Protein AF-A0A9E0SXS7-F1 (afdb_monomer_lite)

Radius of gyration: 24.79 Å; chains: 1; bounding box: 75×37×68 Å

Sequence (327 aa):
MPPKVFIGSSTKGLPIAEAIQKALSHTAEAVIWNQGVFRTTNVPIENLLRAVGEYDFGVFVFLPEDELRAREEAVLSVRDNVIFEVGLFIGTLGRERTFFLAPKNQDVKAYLPSDLAGITPAFYDPAASSREAAVGAPLYEVREAIRALGARSGRHHILYDGRGSRLRQFHFDAQIRSVSGGKETVTLLSNGELRATPDGTLCIDRRSRDARYEVTLCPAGPGKPSLGRRPDRVLLLTLEARTDGEPHDLSFVLKRADGNRERVMTLHNQVTSTAWTPLQLYLRGPQDVDLLLRIDDKKPGPAPSSVFLRNLLLVDVDEREVGPMQS

pLDDT: mean 71.75, std 17.14, range [31.59, 96.75]

Secondary structure (DSSP, 8-state):
-PPEEEEEE-TTTHHHHHHHHHHHTTTSEEEEIIIII--SSS--HHHHHHHHHH-SEEEEE----EEEEETTEEEEEPPHHHHHHHHHHHHHH-GGGEEEEEETTS-GGGGS-GGGTTSPPEEE-TTSSSHHHHHHTTHHHHHHHHHHH-SPTT--EEEEETTSS------------EEETTEEE--S---EEEEE-TTS-EEEEE-STT---EEE--TT-TTS-SB---SS-EEEEEEEEEEESS-EEEEEEEEESSS---EEEEEEEEE--SS-EEEEEEEE--SSS-EEEEEEE-S--SSSEEEEEEEEEEEEE-HHHH-----

Structure (mmCIF, N/CA/C/O backbone):
data_AF-A0A9E0SXS7-F1
#
_entry.id   AF-A0A9E0SXS7-F1
#
loop_
_atom_site.group_PDB
_atom_site.id
_atom_site.type_symbol
_atom_site.label_atom_id
_atom_site.label_alt_id
_atom_site.label_comp_id
_atom_site.label_asym_id
_atom_site.label_entity_id
_atom_site.label_seq_id
_atom_site.pdbx_PDB_ins_code
_atom_site.Cartn_x
_atom_site.Cartn_y
_atom_site.Cartn_z
_atom_site.occupancy
_atom_site.B_iso_or_equiv
_atom_site.auth_seq_id
_atom_site.auth_comp_id
_atom_site.auth_asym_id
_atom_site.auth_atom_id
_atom_site.pdbx_PDB_model_num
ATOM 1 N N . MET A 1 1 ? -10.103 -2.987 -13.448 1.00 62.00 1 MET A N 1
ATOM 2 C CA . MET A 1 1 ? -9.204 -1.822 -13.271 1.00 62.00 1 MET A CA 1
ATOM 3 C C . MET A 1 1 ? -7.899 -2.123 -13.991 1.00 62.00 1 MET A C 1
ATOM 5 O O . MET A 1 1 ? -7.562 -3.303 -14.047 1.00 62.00 1 MET A O 1
ATOM 9 N N . PRO A 1 2 ? -7.206 -1.127 -14.572 1.00 84.56 2 PRO A N 1
ATOM 10 C CA . PRO A 1 2 ? -5.876 -1.353 -15.132 1.00 84.56 2 PRO A CA 1
ATOM 11 C C . PRO A 1 2 ? -4.914 -1.797 -14.015 1.00 84.56 2 PRO A C 1
ATOM 13 O O . PRO A 1 2 ? -5.043 -1.295 -12.893 1.00 84.56 2 PRO A O 1
ATOM 16 N N . PRO A 1 3 ? -3.977 -2.725 -14.279 1.00 93.50 3 PRO A N 1
ATOM 17 C CA . PRO A 1 3 ? -2.948 -3.075 -13.306 1.00 93.50 3 PRO A CA 1
ATOM 18 C C . PRO A 1 3 ? -2.119 -1.848 -12.925 1.00 93.50 3 PRO A C 1
ATOM 20 O O . PRO A 1 3 ? -1.853 -0.996 -13.775 1.00 93.50 3 PRO A O 1
ATOM 23 N N . LYS A 1 4 ? -1.695 -1.760 -11.664 1.00 93.38 4 LYS A N 1
ATOM 24 C CA . LYS A 1 4 ? -0.793 -0.712 -11.183 1.00 93.38 4 LYS A CA 1
ATOM 25 C C . LYS A 1 4 ? 0.648 -1.196 -11.170 1.00 93.38 4 LYS A C 1
ATOM 27 O O . LYS A 1 4 ? 0.956 -2.233 -10.587 1.00 93.38 4 LYS A O 1
ATOM 32 N N . VAL A 1 5 ? 1.533 -0.409 -11.770 1.00 94.50 5 VAL A N 1
ATOM 33 C CA . VAL A 1 5 ? 2.964 -0.710 -11.877 1.00 94.50 5 VAL A CA 1
ATOM 34 C C . VAL A 1 5 ? 3.750 0.323 -11.082 1.00 94.50 5 VAL A C 1
ATOM 36 O O . VAL A 1 5 ? 3.624 1.522 -11.324 1.00 94.50 5 VAL A O 1
ATOM 39 N N . PHE A 1 6 ? 4.579 -0.140 -10.156 1.00 92.81 6 PHE A N 1
ATOM 40 C CA . PHE A 1 6 ? 5.572 0.703 -9.505 1.00 92.81 6 PHE A CA 1
ATOM 41 C C . PHE A 1 6 ? 6.829 0.789 -10.369 1.00 92.81 6 PHE A C 1
ATOM 43 O O . PHE A 1 6 ? 7.306 -0.242 -10.845 1.00 92.81 6 PHE A O 1
ATOM 50 N N . ILE A 1 7 ? 7.377 1.994 -10.545 1.00 92.81 7 ILE A N 1
ATOM 51 C CA . ILE A 1 7 ? 8.657 2.199 -11.228 1.00 92.81 7 ILE A CA 1
ATOM 52 C C . ILE A 1 7 ? 9.699 2.738 -10.244 1.00 92.81 7 ILE A C 1
ATOM 54 O O . ILE A 1 7 ? 9.639 3.901 -9.831 1.00 92.81 7 ILE A O 1
ATOM 58 N N . GLY A 1 8 ? 10.672 1.890 -9.906 1.00 89.00 8 GLY A N 1
ATOM 59 C CA . GLY A 1 8 ? 11.816 2.230 -9.060 1.00 89.00 8 GLY A CA 1
ATOM 60 C C . GLY A 1 8 ? 13.048 2.605 -9.884 1.00 89.00 8 GLY A C 1
ATOM 61 O O . GLY A 1 8 ? 13.339 1.997 -10.915 1.00 89.00 8 GLY A O 1
ATOM 62 N N . SER A 1 9 ? 13.791 3.618 -9.448 1.00 87.38 9 SER A N 1
ATOM 63 C CA . SER A 1 9 ? 15.070 3.998 -10.054 1.00 87.38 9 SER A CA 1
ATOM 64 C C . SER A 1 9 ? 15.900 4.826 -9.080 1.00 87.38 9 SER A C 1
ATOM 66 O O . SER A 1 9 ? 15.370 5.429 -8.149 1.00 87.38 9 SER A O 1
ATOM 68 N N . SER A 1 10 ? 17.195 4.974 -9.355 1.00 83.94 10 SER A N 1
ATOM 69 C CA . SER A 1 10 ? 17.953 6.091 -8.789 1.00 83.94 10 SER A CA 1
ATOM 70 C C . SER A 1 10 ? 17.477 7.432 -9.377 1.00 83.94 10 SER A C 1
ATOM 72 O O . SER A 1 10 ? 16.755 7.480 -10.380 1.00 83.94 10 SER A O 1
ATOM 74 N N . THR A 1 11 ? 17.927 8.549 -8.798 1.00 83.25 11 THR A N 1
ATOM 75 C CA . THR A 1 11 ? 17.694 9.895 -9.355 1.00 83.25 11 THR A CA 1
ATOM 76 C C . THR A 1 11 ? 18.246 10.039 -10.776 1.00 83.25 11 THR A C 1
ATOM 78 O O . THR A 1 11 ? 17.617 10.668 -11.619 1.00 83.25 11 THR A O 1
ATOM 81 N N . LYS A 1 12 ? 19.401 9.435 -11.064 1.00 84.38 12 LYS A N 1
ATOM 82 C CA . LYS A 1 12 ? 20.032 9.444 -12.392 1.00 84.38 12 LYS A CA 1
ATOM 83 C C . LYS A 1 12 ? 19.275 8.563 -13.396 1.00 84.38 12 LYS A C 1
ATOM 85 O O . LYS A 1 12 ? 19.232 8.898 -14.576 1.00 84.38 12 LYS A O 1
ATOM 90 N N . GLY A 1 13 ? 18.622 7.495 -12.929 1.00 88.12 13 GLY A N 1
ATOM 91 C CA . GLY A 1 13 ? 17.746 6.639 -13.737 1.00 88.12 13 GLY A CA 1
ATOM 92 C C . GLY A 1 13 ? 16.355 7.204 -14.008 1.00 88.12 13 GLY A C 1
ATOM 93 O O . GLY A 1 13 ? 15.619 6.629 -14.810 1.00 88.12 13 GLY A O 1
ATOM 94 N N . LEU A 1 14 ? 15.999 8.342 -13.402 1.00 90.81 14 LEU A N 1
ATOM 95 C CA . LEU A 1 14 ? 14.685 8.967 -13.558 1.00 90.81 14 LEU A CA 1
ATOM 96 C C . LEU A 1 14 ? 14.281 9.203 -15.030 1.00 90.81 14 LEU A C 1
ATOM 98 O O . LEU A 1 14 ? 13.156 8.851 -15.377 1.00 90.81 14 LEU A O 1
ATOM 102 N N . PRO A 1 15 ? 15.162 9.670 -15.940 1.00 93.19 15 PRO A N 1
ATOM 103 C CA . PRO A 1 15 ? 14.789 9.845 -17.346 1.00 93.19 15 PRO A CA 1
ATOM 104 C C . PRO A 1 15 ? 14.403 8.538 -18.058 1.00 93.19 15 PRO A C 1
ATOM 106 O O . PRO A 1 15 ? 13.626 8.552 -19.011 1.00 93.19 15 PRO A O 1
ATOM 109 N N . ILE A 1 16 ? 14.954 7.397 -17.626 1.00 94.25 16 ILE A N 1
ATOM 110 C CA . ILE A 1 16 ? 14.558 6.076 -18.136 1.00 94.25 16 ILE A CA 1
ATOM 111 C C . ILE A 1 16 ? 13.245 5.638 -17.483 1.00 94.25 16 ILE A C 1
ATOM 113 O O . ILE A 1 16 ? 12.367 5.140 -18.183 1.00 94.25 16 ILE A O 1
ATOM 117 N N . ALA A 1 17 ? 13.062 5.881 -16.182 1.00 94.00 17 ALA A N 1
ATOM 118 C CA . ALA A 1 17 ? 11.801 5.619 -15.485 1.00 94.00 17 ALA A CA 1
ATOM 119 C C . ALA A 1 17 ? 10.615 6.370 -16.123 1.00 94.00 17 ALA A C 1
ATOM 121 O O . ALA A 1 17 ? 9.548 5.791 -16.319 1.00 94.00 17 ALA A O 1
ATOM 122 N N . GLU A 1 18 ? 10.815 7.625 -16.529 1.00 95.75 18 GLU A N 1
ATOM 123 C CA . GLU A 1 18 ? 9.831 8.429 -17.266 1.00 95.75 18 GLU A CA 1
ATOM 124 C C . GLU A 1 18 ? 9.506 7.831 -18.642 1.00 95.75 18 GLU A C 1
ATOM 126 O O . GLU A 1 18 ? 8.337 7.741 -19.028 1.00 95.75 18 GLU A O 1
ATOM 131 N N . ALA A 1 19 ? 10.521 7.353 -19.369 1.00 96.12 19 ALA A N 1
ATOM 132 C CA . ALA A 1 19 ? 10.317 6.668 -20.643 1.00 96.12 19 ALA A CA 1
ATOM 133 C C . ALA A 1 19 ? 9.524 5.359 -20.467 1.00 96.12 19 ALA A C 1
ATOM 135 O O . ALA A 1 19 ? 8.633 5.070 -21.268 1.00 96.12 19 ALA A O 1
ATOM 136 N N . ILE A 1 20 ? 9.794 4.600 -19.397 1.00 96.75 20 ILE A N 1
ATOM 137 C CA . ILE A 1 20 ? 9.039 3.391 -19.038 1.00 96.75 20 ILE A CA 1
ATOM 138 C C . ILE A 1 20 ? 7.586 3.742 -18.721 1.00 96.75 20 ILE A C 1
ATOM 140 O O . ILE A 1 20 ? 6.679 3.129 -19.283 1.00 96.75 20 ILE A O 1
ATOM 144 N N . GLN A 1 21 ? 7.348 4.748 -17.873 1.00 96.56 21 GLN A N 1
ATOM 145 C CA . GLN A 1 21 ? 5.999 5.204 -17.532 1.00 96.56 21 GLN A CA 1
ATOM 146 C C . GLN A 1 21 ? 5.197 5.544 -18.792 1.00 96.56 21 GLN A C 1
ATOM 148 O O . GLN A 1 21 ? 4.069 5.077 -18.964 1.00 96.56 21 GLN A O 1
ATOM 153 N N . LYS A 1 22 ? 5.797 6.314 -19.704 1.00 95.56 22 LYS A N 1
ATOM 154 C CA . LYS A 1 22 ? 5.170 6.691 -20.973 1.00 95.56 22 LYS A CA 1
ATOM 155 C C . LYS A 1 22 ? 4.861 5.468 -21.839 1.00 95.56 22 LYS A C 1
ATOM 157 O O . LYS A 1 22 ? 3.747 5.355 -22.351 1.00 95.56 22 LYS A O 1
ATOM 162 N N . ALA A 1 23 ? 5.804 4.536 -21.968 1.00 94.88 23 ALA A N 1
ATOM 163 C CA . ALA A 1 23 ? 5.634 3.315 -22.754 1.00 94.88 23 ALA A CA 1
ATOM 164 C C . ALA A 1 23 ? 4.562 2.360 -22.188 1.00 94.88 23 ALA A C 1
ATOM 166 O O . ALA A 1 23 ? 3.929 1.625 -22.949 1.00 94.88 23 ALA A O 1
ATOM 167 N N . LEU A 1 24 ? 4.328 2.382 -20.872 1.00 95.44 24 LEU A N 1
ATOM 168 C CA . LEU A 1 24 ? 3.321 1.556 -20.198 1.00 95.44 24 LEU A CA 1
ATOM 169 C C . LEU A 1 24 ? 1.924 2.193 -20.132 1.00 95.44 24 LEU A C 1
ATOM 171 O O . LEU A 1 24 ? 0.979 1.491 -19.777 1.00 95.44 24 LEU A O 1
ATOM 175 N N . SER A 1 25 ? 1.760 3.458 -20.532 1.00 93.81 25 SER A N 1
ATOM 176 C CA . SER A 1 25 ? 0.508 4.233 -20.402 1.00 93.81 25 SER A CA 1
ATOM 177 C C . SER A 1 25 ? -0.754 3.570 -20.979 1.00 93.81 25 SER A C 1
ATOM 179 O O . SER A 1 25 ? -1.848 3.773 -20.460 1.00 93.81 25 SER A O 1
ATOM 181 N N . HIS A 1 26 ? -0.622 2.748 -22.025 1.00 92.19 26 HIS A N 1
ATOM 182 C CA . HIS A 1 26 ? -1.741 2.003 -22.623 1.00 92.19 26 HIS A CA 1
ATOM 183 C C . HIS A 1 26 ? -1.951 0.597 -22.037 1.00 92.19 26 HIS A C 1
ATOM 185 O O . HIS A 1 26 ? -2.883 -0.097 -22.432 1.00 92.19 26 HIS A O 1
ATOM 191 N N . THR A 1 27 ? -1.068 0.143 -21.146 1.00 93.88 27 THR A N 1
ATOM 192 C CA . THR A 1 27 ? -1.074 -1.222 -20.592 1.00 93.88 27 THR A CA 1
ATOM 193 C C . THR A 1 27 ? -1.399 -1.231 -19.098 1.00 93.88 27 THR A C 1
ATOM 195 O O . THR A 1 27 ? -2.070 -2.146 -18.627 1.00 93.88 27 THR A O 1
ATOM 198 N N . ALA A 1 28 ? -0.943 -0.222 -18.354 1.00 95.25 28 ALA A N 1
ATOM 199 C CA . ALA A 1 28 ? -1.056 -0.156 -16.904 1.00 95.25 28 ALA A CA 1
ATOM 200 C C . ALA A 1 28 ? -1.046 1.291 -16.393 1.00 95.25 28 ALA A C 1
ATOM 202 O O . ALA A 1 28 ? -0.559 2.205 -17.058 1.00 95.25 28 ALA A O 1
ATOM 203 N N . GLU A 1 29 ? -1.528 1.482 -15.168 1.00 94.56 29 GLU A N 1
ATOM 204 C CA . GLU A 1 29 ? -1.312 2.712 -14.411 1.00 94.56 29 GLU A CA 1
ATOM 205 C C . GLU A 1 29 ? 0.077 2.649 -13.760 1.00 94.56 29 GLU A C 1
ATOM 207 O O . GLU A 1 29 ? 0.265 2.054 -12.697 1.00 94.56 29 GLU A O 1
ATOM 212 N N . ALA A 1 30 ? 1.072 3.220 -14.436 1.00 94.56 30 ALA A N 1
ATOM 213 C CA . ALA A 1 30 ? 2.452 3.220 -13.973 1.00 94.56 30 ALA A CA 1
ATOM 214 C C . ALA A 1 30 ? 2.772 4.477 -13.152 1.00 94.56 30 ALA A C 1
ATOM 216 O O . ALA A 1 30 ? 2.522 5.593 -13.611 1.00 94.56 30 ALA A O 1
ATOM 217 N N . VAL A 1 31 ? 3.361 4.304 -11.968 1.00 92.31 31 VAL A N 1
ATOM 218 C CA . VAL A 1 31 ? 3.707 5.393 -11.042 1.00 92.31 31 VAL A CA 1
ATOM 219 C C . VAL A 1 31 ? 5.189 5.323 -10.697 1.00 92.31 31 VAL A C 1
ATOM 221 O O . VAL A 1 31 ? 5.685 4.287 -10.254 1.00 92.31 31 VAL A O 1
ATOM 224 N N . ILE A 1 32 ? 5.898 6.435 -10.890 1.00 91.62 32 ILE A N 1
ATOM 225 C CA . ILE A 1 32 ? 7.317 6.542 -10.537 1.00 91.62 32 ILE A CA 1
ATOM 226 C C . ILE A 1 32 ? 7.447 6.837 -9.042 1.00 91.62 32 ILE A C 1
ATOM 228 O O . ILE A 1 32 ? 6.652 7.586 -8.474 1.00 91.62 32 ILE A O 1
ATOM 232 N N . TRP A 1 33 ? 8.473 6.281 -8.404 1.00 84.62 33 TRP A N 1
ATOM 233 C CA . TRP A 1 33 ? 8.758 6.424 -6.973 1.00 84.62 33 TRP A CA 1
ATOM 234 C C . TRP A 1 33 ? 8.668 7.873 -6.432 1.00 84.62 33 TRP A C 1
ATOM 236 O O . TRP A 1 33 ? 8.193 8.094 -5.317 1.00 84.62 33 TRP A O 1
ATOM 246 N N . ASN A 1 34 ? 9.046 8.887 -7.218 1.00 80.06 34 ASN A N 1
ATOM 247 C CA . ASN A 1 34 ? 9.010 10.299 -6.813 1.00 80.06 34 ASN A CA 1
ATOM 248 C C . ASN A 1 34 ? 7.651 10.998 -7.046 1.00 80.06 34 ASN A C 1
ATOM 250 O O . ASN A 1 34 ? 7.468 12.143 -6.632 1.00 80.06 34 ASN A O 1
ATOM 254 N N . GLN A 1 35 ? 6.673 10.333 -7.665 1.00 81.94 35 GLN A N 1
ATOM 255 C CA . GLN A 1 35 ? 5.355 10.892 -7.992 1.00 81.94 35 GLN A CA 1
ATOM 256 C C . GLN A 1 35 ? 4.344 10.657 -6.863 1.00 81.94 35 GLN A C 1
ATOM 258 O O . GLN A 1 35 ? 3.261 10.107 -7.048 1.00 81.94 35 GLN A O 1
ATOM 263 N N . GLY A 1 36 ? 4.708 11.082 -5.653 1.00 61.41 36 GLY A N 1
ATOM 264 C CA . GLY A 1 36 ? 3.833 11.004 -4.483 1.00 61.41 36 GLY A CA 1
ATOM 265 C C . GLY A 1 36 ? 3.801 9.647 -3.775 1.00 61.41 36 GLY A C 1
ATOM 266 O O . GLY A 1 36 ? 3.111 9.556 -2.761 1.00 61.41 36 GLY A O 1
ATOM 267 N N . VAL A 1 37 ? 4.567 8.653 -4.248 1.00 59.44 37 VAL A N 1
ATOM 268 C CA . VAL A 1 37 ? 4.766 7.354 -3.573 1.00 59.44 37 VAL A CA 1
ATOM 269 C C . VAL A 1 37 ? 5.704 7.508 -2.374 1.00 59.44 37 VAL A C 1
ATOM 271 O O . VAL A 1 37 ? 5.399 7.033 -1.284 1.00 59.44 37 VAL A O 1
ATOM 274 N N . PHE A 1 38 ? 6.790 8.271 -2.534 1.00 57.03 38 PHE A N 1
ATOM 275 C CA . PHE A 1 38 ? 7.729 8.589 -1.459 1.00 57.03 38 PHE A CA 1
ATOM 276 C C . PHE A 1 38 ? 7.861 10.098 -1.288 1.00 57.03 38 PHE A C 1
ATOM 278 O O . PHE A 1 38 ? 8.393 10.797 -2.147 1.00 57.03 38 PHE A O 1
ATOM 285 N N . ARG A 1 39 ? 7.338 10.631 -0.180 1.00 46.75 39 ARG A N 1
ATOM 286 C CA . ARG A 1 39 ? 7.318 12.081 0.079 1.00 46.75 39 ARG A CA 1
ATOM 287 C C . ARG A 1 39 ? 8.554 12.629 0.806 1.00 46.75 39 ARG A C 1
ATOM 289 O O . ARG A 1 39 ? 8.586 13.827 1.067 1.00 46.75 39 ARG A O 1
ATOM 296 N N . THR A 1 40 ? 9.578 11.821 1.089 1.00 37.91 40 THR A N 1
ATOM 297 C CA . THR A 1 40 ? 10.777 12.304 1.796 1.00 37.91 40 THR A CA 1
ATOM 298 C C . THR A 1 40 ? 12.015 11.498 1.409 1.00 37.91 40 THR A C 1
ATOM 300 O O . THR A 1 40 ? 11.933 10.291 1.214 1.00 37.91 40 THR A O 1
ATOM 303 N N . THR A 1 41 ? 13.165 12.168 1.333 1.00 38.66 41 THR A N 1
ATOM 304 C CA . THR A 1 41 ? 14.492 11.634 0.966 1.00 38.66 41 THR A CA 1
ATOM 305 C C . THR A 1 41 ? 15.039 10.540 1.892 1.00 38.66 41 THR A C 1
ATOM 307 O O . THR A 1 41 ? 16.004 9.884 1.523 1.00 38.66 41 THR A O 1
ATOM 310 N N . ASN A 1 42 ? 14.394 10.293 3.035 1.00 45.81 42 ASN A N 1
ATOM 311 C CA . ASN A 1 42 ? 14.566 9.093 3.850 1.00 45.81 42 ASN A CA 1
ATOM 312 C C . ASN A 1 42 ? 13.213 8.393 3.910 1.00 45.81 42 ASN A C 1
ATOM 314 O O . ASN A 1 42 ? 12.309 8.865 4.601 1.00 45.81 42 ASN A O 1
ATOM 318 N N . VAL A 1 43 ? 13.056 7.312 3.154 1.00 52.78 43 VAL A N 1
ATOM 319 C CA . VAL A 1 43 ? 11.845 6.493 3.176 1.00 52.78 43 VAL A CA 1
ATOM 320 C C . VAL A 1 43 ? 12.018 5.458 4.285 1.00 52.78 43 VAL A C 1
ATOM 322 O O . VAL A 1 43 ? 12.874 4.588 4.149 1.00 52.78 43 VAL A O 1
ATOM 325 N N . PRO A 1 44 ? 11.249 5.522 5.387 1.00 59.72 44 PRO A N 1
ATOM 326 C CA . PRO A 1 44 ? 11.215 4.425 6.343 1.00 59.72 44 PRO A CA 1
ATOM 327 C C . PRO A 1 44 ? 10.743 3.150 5.633 1.00 59.72 44 PRO A C 1
ATOM 329 O O . PRO A 1 44 ? 9.873 3.220 4.756 1.00 59.72 44 PRO A O 1
ATOM 332 N N . ILE A 1 45 ? 11.293 1.993 6.002 1.00 63.59 45 ILE A N 1
ATOM 333 C CA . ILE A 1 45 ? 10.944 0.671 5.448 1.00 63.59 45 ILE A CA 1
ATOM 334 C C . ILE A 1 45 ? 9.420 0.432 5.405 1.00 63.59 45 ILE A C 1
ATOM 336 O O . ILE A 1 45 ? 8.902 -0.199 4.486 1.00 63.59 45 ILE A O 1
ATOM 340 N N . GLU A 1 46 ? 8.672 1.028 6.333 1.00 61.47 46 GLU A N 1
ATOM 341 C CA . GLU A 1 46 ? 7.215 0.978 6.449 1.00 61.47 46 GLU A CA 1
ATOM 342 C C . GLU A 1 46 ? 6.478 1.630 5.269 1.00 61.47 46 GLU A C 1
ATOM 344 O O . GLU A 1 46 ? 5.393 1.187 4.882 1.00 61.47 46 GLU A O 1
ATOM 349 N N . ASN A 1 47 ? 7.036 2.692 4.684 1.00 64.25 47 ASN A N 1
ATOM 350 C CA . ASN A 1 47 ? 6.450 3.346 3.513 1.00 64.25 47 ASN A CA 1
ATOM 351 C C . ASN A 1 47 ? 6.666 2.513 2.252 1.00 64.25 47 ASN A C 1
ATOM 353 O O . ASN A 1 47 ? 5.784 2.454 1.398 1.00 64.25 47 ASN A O 1
ATOM 357 N N . LEU A 1 48 ? 7.811 1.841 2.156 1.00 68.38 48 LEU A N 1
ATOM 358 C CA . LEU A 1 48 ? 8.103 0.939 1.055 1.00 68.38 48 LEU A CA 1
ATOM 359 C C . LEU A 1 48 ? 7.227 -0.319 1.130 1.00 68.38 48 LEU A C 1
ATOM 361 O O . LEU A 1 48 ? 6.581 -0.656 0.143 1.00 68.38 48 LEU A O 1
ATOM 365 N N . LEU A 1 49 ? 7.100 -0.935 2.311 1.00 69.31 49 LEU A N 1
ATOM 366 C CA . LEU A 1 49 ? 6.178 -2.052 2.564 1.00 69.31 49 LEU A CA 1
ATOM 367 C C . LEU A 1 49 ? 4.731 -1.710 2.184 1.00 69.31 49 LEU A C 1
ATOM 369 O O . LEU A 1 49 ? 4.046 -2.498 1.534 1.00 69.31 49 LEU A O 1
ATOM 373 N N . ARG A 1 50 ? 4.278 -0.502 2.542 1.00 66.88 50 ARG A N 1
ATOM 374 C CA . ARG A 1 50 ? 2.960 0.012 2.152 1.00 66.88 50 ARG A CA 1
ATOM 375 C C . ARG A 1 50 ? 2.828 0.143 0.639 1.00 66.88 50 ARG A C 1
ATOM 377 O O . ARG A 1 50 ? 1.838 -0.319 0.083 1.00 66.88 50 ARG A O 1
ATOM 384 N N . ALA A 1 51 ? 3.824 0.746 -0.012 1.00 68.12 51 ALA A N 1
ATOM 385 C CA . ALA A 1 51 ? 3.831 0.912 -1.456 1.00 68.12 51 ALA A CA 1
ATOM 386 C C . ALA A 1 51 ? 3.728 -0.449 -2.157 1.00 68.12 51 ALA A C 1
ATOM 388 O O . ALA A 1 51 ? 2.838 -0.617 -2.980 1.00 68.12 51 ALA A O 1
ATOM 389 N N . VAL A 1 52 ? 4.539 -1.449 -1.788 1.00 78.19 52 VAL A N 1
ATOM 390 C CA . VAL A 1 52 ? 4.523 -2.775 -2.442 1.00 78.19 52 VAL A CA 1
ATOM 391 C C . VAL A 1 52 ? 3.141 -3.444 -2.356 1.00 78.19 52 VAL A C 1
ATOM 393 O O . VAL A 1 52 ? 2.669 -4.031 -3.333 1.00 78.19 52 VAL A O 1
ATOM 396 N N . GLY A 1 53 ? 2.437 -3.282 -1.229 1.00 75.62 53 GLY A N 1
ATOM 397 C CA . GLY A 1 53 ? 1.055 -3.743 -1.041 1.00 75.62 53 GLY A CA 1
ATOM 398 C C . GLY A 1 53 ? 0.039 -3.140 -2.026 1.00 75.62 53 GLY A C 1
ATOM 399 O O . GLY A 1 53 ? -0.979 -3.762 -2.331 1.00 75.62 53 GLY A O 1
ATOM 400 N N . GLU A 1 54 ? 0.328 -1.961 -2.579 1.00 79.50 54 GLU A N 1
ATOM 401 C CA . GLU A 1 54 ? -0.549 -1.238 -3.497 1.00 79.50 54 GLU A CA 1
ATOM 402 C C . GLU A 1 54 ? -0.252 -1.475 -4.985 1.00 79.50 54 GLU A C 1
ATOM 404 O O . GLU A 1 54 ? -1.008 -0.986 -5.825 1.00 79.50 54 GLU A O 1
ATOM 409 N N . TYR A 1 55 ? 0.808 -2.188 -5.358 1.00 88.56 55 TYR A N 1
ATOM 410 C CA . TYR A 1 55 ? 1.126 -2.429 -6.770 1.00 88.56 55 TYR A CA 1
ATOM 411 C C . TYR A 1 55 ? 0.904 -3.888 -7.166 1.00 88.56 55 TYR A C 1
ATOM 413 O O . TYR A 1 55 ? 0.959 -4.802 -6.342 1.00 88.56 55 TYR A O 1
ATOM 421 N N . ASP A 1 56 ? 0.599 -4.086 -8.446 1.00 90.88 56 ASP A N 1
ATOM 422 C CA . ASP A 1 56 ? 0.415 -5.396 -9.072 1.00 90.88 56 ASP A CA 1
ATOM 423 C C . ASP A 1 56 ? 1.721 -5.899 -9.702 1.00 90.88 56 ASP A C 1
ATOM 425 O O . ASP A 1 56 ? 1.906 -7.105 -9.855 1.00 90.88 56 ASP A O 1
ATOM 429 N N . PHE A 1 57 ? 2.613 -4.967 -10.059 1.00 93.38 57 PHE A N 1
ATOM 430 C CA . PHE A 1 57 ? 3.912 -5.218 -10.678 1.00 93.38 57 PHE A CA 1
ATOM 431 C C . PHE A 1 57 ? 4.955 -4.196 -10.215 1.00 93.38 57 PHE A C 1
ATOM 433 O O . PHE A 1 57 ? 4.618 -3.047 -9.910 1.00 93.38 57 PHE A O 1
ATOM 440 N N . GLY A 1 58 ? 6.226 -4.592 -10.240 1.00 92.81 58 GLY A N 1
ATOM 441 C CA . GLY A 1 58 ? 7.377 -3.706 -10.062 1.00 92.81 58 GLY A CA 1
ATOM 442 C C . GLY A 1 58 ? 8.273 -3.704 -11.298 1.00 92.81 58 GLY A C 1
ATOM 443 O O . GLY A 1 58 ? 8.572 -4.760 -11.849 1.00 92.81 58 GLY A O 1
ATOM 444 N N . VAL A 1 59 ? 8.716 -2.528 -11.733 1.00 93.69 59 VAL A N 1
ATOM 445 C CA . VAL A 1 59 ? 9.720 -2.362 -12.791 1.00 93.69 59 VAL A CA 1
ATOM 446 C C . VAL A 1 59 ? 10.832 -1.472 -12.258 1.00 93.69 59 VAL A C 1
ATOM 448 O O . VAL A 1 59 ? 10.574 -0.354 -11.824 1.00 93.69 59 VAL A O 1
ATOM 451 N N . PHE A 1 60 ? 12.074 -1.939 -12.300 1.00 90.69 60 PHE A N 1
ATOM 452 C CA . PHE A 1 60 ? 13.204 -1.200 -11.745 1.00 90.69 60 PHE A CA 1
ATOM 453 C C . PHE A 1 60 ? 14.257 -0.897 -12.801 1.00 90.69 60 PHE A C 1
ATOM 455 O O . PHE A 1 60 ? 14.591 -1.749 -13.622 1.00 90.69 60 PHE A O 1
ATOM 462 N N . VAL A 1 61 ? 14.798 0.319 -12.760 1.00 89.56 61 VAL A N 1
ATOM 463 C CA . VAL A 1 61 ? 15.915 0.743 -13.608 1.00 89.56 61 VAL A CA 1
ATOM 464 C C . VAL A 1 61 ? 17.216 0.579 -12.841 1.00 89.56 61 VAL A C 1
ATOM 466 O O . VAL A 1 61 ? 17.447 1.271 -11.846 1.00 89.56 61 VAL A O 1
ATOM 469 N N . PHE A 1 62 ? 18.076 -0.310 -13.325 1.00 85.44 62 PHE A N 1
ATOM 470 C CA . PHE A 1 62 ? 19.405 -0.535 -12.780 1.00 85.44 62 PHE A CA 1
ATOM 471 C C . PHE A 1 62 ? 20.441 0.223 -13.583 1.00 85.44 62 PHE A C 1
ATOM 473 O O . PHE A 1 62 ? 20.570 0.064 -14.798 1.00 85.44 62 PHE A O 1
ATOM 480 N N . LEU A 1 63 ? 21.197 1.031 -12.854 1.00 78.50 63 LEU A N 1
ATOM 481 C CA . LEU A 1 63 ? 22.358 1.739 -13.344 1.00 78.50 63 LEU A CA 1
ATOM 482 C C . LEU A 1 63 ? 23.525 1.416 -12.396 1.00 78.50 63 LEU A C 1
ATOM 484 O O . LEU A 1 63 ? 23.329 1.458 -11.178 1.00 78.50 63 LEU A O 1
ATOM 488 N N . PRO A 1 64 ? 24.711 1.076 -12.921 1.00 68.50 64 PRO A N 1
ATOM 489 C CA . PRO A 1 64 ? 25.921 0.879 -12.135 1.00 68.50 64 PRO A CA 1
ATOM 490 C C . PRO A 1 64 ? 26.462 2.262 -11.761 1.00 68.50 64 PRO A C 1
ATOM 492 O O . PRO A 1 64 ? 27.119 2.938 -12.553 1.00 68.50 64 PRO A O 1
ATOM 495 N N . GLU A 1 65 ? 26.076 2.741 -10.584 1.00 64.19 65 GLU A N 1
ATOM 496 C CA . GLU A 1 65 ? 26.262 4.140 -10.179 1.00 64.19 65 GLU A CA 1
ATOM 497 C C . GLU A 1 65 ? 27.135 4.325 -8.948 1.00 64.19 65 GLU A C 1
ATOM 499 O O . GLU A 1 65 ? 27.592 5.451 -8.733 1.00 64.19 65 GLU A O 1
ATOM 504 N N . ASP A 1 66 ? 27.375 3.264 -8.178 1.00 53.31 66 ASP A N 1
ATOM 505 C CA . ASP A 1 66 ? 28.151 3.323 -6.946 1.00 53.31 66 ASP A CA 1
ATOM 506 C C . ASP A 1 66 ? 29.492 2.605 -7.128 1.00 53.31 66 ASP A C 1
ATOM 508 O O . ASP A 1 66 ? 29.546 1.456 -7.545 1.00 53.31 66 ASP A O 1
ATOM 512 N N . GLU A 1 67 ? 30.603 3.258 -6.797 1.00 46.97 67 GLU A N 1
ATOM 513 C CA . GLU A 1 67 ? 31.901 2.585 -6.713 1.00 46.97 67 GLU A CA 1
ATOM 514 C C . GLU A 1 67 ? 31.934 1.695 -5.460 1.00 46.97 67 GLU A C 1
ATOM 516 O O . GLU A 1 67 ? 32.095 2.187 -4.341 1.00 46.97 67 GLU A O 1
ATOM 521 N N . LEU A 1 68 ? 31.833 0.373 -5.621 1.00 45.22 68 LEU A N 1
ATOM 522 C CA . LEU A 1 68 ? 32.272 -0.554 -4.583 1.00 45.22 68 LEU A CA 1
ATOM 523 C C . LEU A 1 68 ? 33.799 -0.543 -4.570 1.00 45.22 68 LEU A C 1
ATOM 525 O O . LEU A 1 68 ? 34.458 -1.020 -5.495 1.00 45.22 68 LEU A O 1
ATOM 529 N N . ARG A 1 69 ? 34.385 -0.031 -3.484 1.00 38.81 69 ARG A N 1
ATOM 530 C CA . ARG A 1 69 ? 35.796 -0.283 -3.168 1.00 38.81 69 ARG A CA 1
ATOM 531 C C . ARG A 1 69 ? 35.932 -1.672 -2.552 1.00 38.81 69 ARG A C 1
ATOM 533 O O . ARG A 1 69 ? 36.106 -1.811 -1.343 1.00 38.81 69 ARG A O 1
ATOM 540 N N . ALA A 1 70 ? 35.854 -2.703 -3.381 1.00 37.91 70 ALA A N 1
ATOM 541 C CA . ALA A 1 70 ? 36.229 -4.055 -2.995 1.00 37.91 70 ALA A CA 1
ATOM 542 C C . ALA A 1 70 ? 37.660 -4.315 -3.486 1.00 37.91 70 ALA A C 1
ATOM 544 O O . ALA A 1 70 ? 37.857 -4.518 -4.670 1.00 37.91 70 ALA A O 1
ATOM 545 N N . ARG A 1 71 ? 38.641 -4.263 -2.568 1.00 41.88 71 ARG A N 1
ATOM 546 C CA . ARG A 1 71 ? 40.060 -4.661 -2.742 1.00 41.88 71 ARG A CA 1
ATOM 547 C C . ARG A 1 71 ? 40.678 -4.366 -4.126 1.00 41.88 71 ARG A C 1
ATOM 549 O O . ARG A 1 71 ? 40.546 -5.142 -5.057 1.00 41.88 71 ARG A O 1
ATOM 556 N N . GLU A 1 72 ? 41.446 -3.277 -4.179 1.00 43.16 72 GLU A N 1
ATOM 557 C CA . GLU A 1 72 ? 42.367 -2.859 -5.258 1.00 43.16 72 GLU A CA 1
ATOM 558 C C . GLU A 1 72 ? 41.781 -2.584 -6.659 1.00 43.16 72 GLU A C 1
ATOM 560 O O . GLU A 1 72 ? 42.428 -1.871 -7.422 1.00 43.16 72 GLU A O 1
ATOM 565 N N . GLU A 1 73 ? 40.535 -2.963 -6.962 1.00 42.44 73 GLU A N 1
ATOM 566 C CA . GLU A 1 73 ? 39.836 -2.565 -8.195 1.00 42.44 73 GLU A CA 1
ATOM 567 C C . GLU A 1 73 ? 38.510 -1.847 -7.879 1.00 42.44 73 GLU A C 1
ATOM 569 O O . GLU A 1 73 ? 37.723 -2.274 -7.034 1.00 42.44 73 GLU A O 1
ATOM 574 N N . ALA A 1 74 ? 38.265 -0.701 -8.524 1.00 41.47 74 ALA A N 1
ATOM 575 C CA . ALA A 1 74 ? 37.003 0.029 -8.393 1.00 41.47 74 ALA A CA 1
ATOM 576 C C . ALA A 1 74 ? 35.935 -0.643 -9.271 1.00 41.47 74 ALA A C 1
ATOM 578 O O . ALA A 1 74 ? 36.053 -0.665 -10.495 1.00 41.47 74 ALA A O 1
ATOM 579 N N . VAL A 1 75 ? 34.899 -1.202 -8.646 1.00 45.31 75 VAL A N 1
ATOM 580 C CA . VAL A 1 75 ? 33.882 -2.047 -9.293 1.00 45.31 75 VAL A CA 1
ATOM 581 C C . VAL A 1 75 ? 32.522 -1.336 -9.139 1.00 45.31 75 VAL A C 1
ATOM 583 O O . VAL A 1 75 ? 32.123 -1.016 -8.026 1.00 45.31 75 VAL A O 1
ATOM 586 N N . LEU A 1 76 ? 31.826 -0.997 -10.237 1.00 48.88 76 LEU A N 1
ATOM 587 C CA . LEU A 1 76 ? 30.609 -0.151 -10.232 1.00 48.88 76 LEU A CA 1
ATOM 588 C C . LEU A 1 76 ? 29.299 -0.906 -9.893 1.00 48.88 76 LEU A C 1
ATOM 590 O O . LEU A 1 76 ? 28.678 -1.468 -10.783 1.00 48.88 76 LEU A O 1
ATOM 594 N N . SER A 1 77 ? 28.803 -0.866 -8.658 1.00 51.88 77 SER A N 1
ATOM 595 C CA . SER A 1 77 ? 27.554 -1.519 -8.235 1.00 51.88 77 SER A CA 1
ATOM 596 C C . SER A 1 77 ? 26.274 -0.716 -8.475 1.00 51.88 77 SER A C 1
ATOM 598 O O . SER A 1 77 ? 26.264 0.515 -8.563 1.00 51.88 77 SER A O 1
ATOM 600 N N . VAL A 1 78 ? 25.153 -1.440 -8.532 1.00 54.53 78 VAL A N 1
ATOM 601 C CA . VAL A 1 78 ? 23.811 -0.874 -8.349 1.00 54.53 78 VAL A CA 1
ATOM 602 C C . VAL A 1 78 ? 23.665 -0.439 -6.885 1.00 54.53 78 VAL A C 1
ATOM 604 O O . VAL A 1 78 ? 24.154 -1.124 -5.989 1.00 54.53 78 VAL A O 1
ATOM 607 N N . ARG A 1 79 ? 22.985 0.690 -6.643 1.00 61.75 79 ARG A N 1
ATOM 608 C CA . ARG A 1 79 ? 22.720 1.225 -5.297 1.00 61.75 79 ARG A CA 1
ATOM 609 C C . ARG A 1 79 ? 22.092 0.191 -4.365 1.00 61.75 79 ARG A C 1
ATOM 611 O O . ARG A 1 79 ? 21.054 -0.378 -4.705 1.00 61.75 79 ARG A O 1
ATOM 618 N N . ASP A 1 80 ? 22.626 0.081 -3.150 1.00 62.75 80 ASP A N 1
ATOM 619 C CA . ASP A 1 80 ? 22.138 -0.833 -2.103 1.00 62.75 80 ASP A CA 1
ATOM 620 C C . ASP A 1 80 ? 20.628 -0.685 -1.844 1.00 62.75 80 ASP A C 1
ATOM 622 O O . ASP A 1 80 ? 19.905 -1.674 -1.726 1.00 62.75 80 ASP A O 1
ATOM 626 N N . ASN A 1 81 ? 20.118 0.552 -1.847 1.00 67.06 81 ASN A N 1
ATOM 627 C CA . ASN A 1 81 ? 18.689 0.824 -1.658 1.00 67.06 81 ASN A CA 1
ATOM 628 C C . ASN A 1 81 ? 17.825 0.247 -2.788 1.00 67.06 81 ASN A C 1
ATOM 630 O O . ASN A 1 81 ? 16.746 -0.271 -2.527 1.00 67.06 81 ASN A O 1
ATOM 634 N N . VAL A 1 82 ? 18.303 0.297 -4.035 1.00 69.88 82 VAL A N 1
ATOM 635 C CA . VAL A 1 82 ? 17.560 -0.240 -5.184 1.00 69.88 82 VAL A CA 1
ATOM 636 C C . VAL A 1 82 ? 17.530 -1.767 -5.115 1.00 69.88 82 VAL A C 1
ATOM 638 O O . VAL A 1 82 ? 16.483 -2.362 -5.341 1.00 69.88 82 VAL A O 1
ATOM 641 N N . ILE A 1 83 ? 18.640 -2.408 -4.732 1.00 74.75 83 ILE A N 1
ATOM 642 C CA . ILE A 1 83 ? 18.698 -3.864 -4.519 1.00 74.75 83 ILE A CA 1
ATOM 643 C C . ILE A 1 83 ? 17.742 -4.289 -3.393 1.00 74.75 83 ILE A C 1
ATOM 645 O O . ILE A 1 83 ? 17.019 -5.276 -3.535 1.00 74.75 83 ILE A O 1
ATOM 649 N N . PHE A 1 84 ? 17.695 -3.530 -2.295 1.00 76.44 84 PHE A N 1
ATOM 650 C CA . PHE A 1 84 ? 16.760 -3.774 -1.198 1.00 76.44 84 PHE A CA 1
ATOM 651 C C . PHE A 1 84 ? 15.294 -3.659 -1.644 1.00 76.44 84 PHE A C 1
ATOM 653 O O . PHE A 1 84 ? 14.496 -4.561 -1.383 1.00 76.44 84 PHE A O 1
ATOM 660 N N . GLU A 1 85 ? 14.939 -2.585 -2.358 1.00 78.75 85 GLU A N 1
ATOM 661 C CA . GLU A 1 85 ? 13.588 -2.383 -2.895 1.00 78.75 85 GLU A CA 1
ATOM 662 C C . GLU A 1 85 ? 13.169 -3.529 -3.815 1.00 78.75 85 GLU A C 1
ATOM 664 O O . GLU A 1 85 ? 12.067 -4.062 -3.702 1.00 78.75 85 GLU A O 1
ATOM 669 N N . VAL A 1 86 ? 14.075 -3.965 -4.681 1.00 81.56 86 VAL A N 1
ATOM 670 C CA . VAL A 1 86 ? 13.866 -5.096 -5.581 1.00 81.56 86 VAL A CA 1
ATOM 671 C C . VAL A 1 86 ? 13.598 -6.382 -4.809 1.00 81.56 86 VAL A C 1
ATOM 673 O O . VAL A 1 86 ? 12.624 -7.076 -5.102 1.00 81.56 86 VAL A O 1
ATOM 676 N N . GLY A 1 87 ? 14.433 -6.691 -3.813 1.00 81.38 87 GLY A N 1
ATOM 677 C CA . GLY A 1 87 ? 14.253 -7.865 -2.961 1.00 81.38 87 GLY A CA 1
ATOM 678 C C . GLY A 1 87 ? 12.891 -7.861 -2.269 1.00 81.38 87 GLY A C 1
ATOM 679 O O . GLY A 1 87 ? 12.206 -8.883 -2.239 1.00 81.38 87 GLY A O 1
ATOM 680 N N . LEU A 1 88 ? 12.445 -6.694 -1.797 1.00 83.00 88 LEU A N 1
ATOM 681 C CA . LEU A 1 88 ? 11.136 -6.547 -1.173 1.00 83.00 88 LEU A CA 1
ATOM 682 C C . LEU A 1 88 ? 9.977 -6.770 -2.156 1.00 83.00 88 LEU A C 1
ATOM 684 O O . LEU A 1 88 ? 8.993 -7.436 -1.819 1.00 83.00 88 LEU A O 1
ATOM 688 N N . PHE A 1 89 ? 10.091 -6.242 -3.376 1.00 87.38 89 PHE A N 1
ATOM 689 C CA . PHE A 1 89 ? 9.092 -6.440 -4.425 1.00 87.38 89 PHE A CA 1
ATOM 690 C C . PHE A 1 89 ? 9.022 -7.898 -4.880 1.00 87.38 89 PHE A C 1
ATOM 692 O O . PHE A 1 89 ? 7.922 -8.422 -5.005 1.00 87.38 89 PHE A O 1
ATOM 699 N N . ILE A 1 90 ? 10.153 -8.591 -5.031 1.00 85.75 90 ILE A N 1
ATOM 700 C CA . ILE A 1 90 ? 10.164 -10.033 -5.322 1.00 85.75 90 ILE A CA 1
ATOM 701 C C . ILE A 1 90 ? 9.521 -10.816 -4.176 1.00 85.75 90 ILE A C 1
ATOM 703 O O . ILE A 1 90 ? 8.695 -11.688 -4.429 1.00 85.75 90 ILE A O 1
ATOM 707 N N . GLY A 1 91 ? 9.869 -10.501 -2.925 1.00 82.25 91 GLY A N 1
ATOM 708 C CA . GLY A 1 91 ? 9.323 -11.185 -1.751 1.00 82.25 91 GLY A CA 1
ATOM 709 C C . GLY A 1 91 ? 7.809 -11.017 -1.591 1.00 82.25 91 GLY A C 1
ATOM 710 O O . GLY A 1 91 ? 7.157 -11.901 -1.047 1.00 82.25 91 GLY A O 1
ATOM 711 N N . THR A 1 92 ? 7.246 -9.911 -2.088 1.00 81.69 92 THR A N 1
ATOM 712 C CA . THR A 1 92 ? 5.814 -9.598 -1.938 1.00 81.69 92 THR A CA 1
ATOM 713 C C . THR A 1 92 ? 4.993 -9.918 -3.188 1.00 81.69 92 THR A C 1
ATOM 715 O O . THR A 1 92 ? 3.880 -10.423 -3.082 1.00 81.69 92 THR A O 1
ATOM 718 N N . LEU A 1 93 ? 5.501 -9.587 -4.378 1.00 86.38 93 LEU A N 1
ATOM 719 C CA . LEU A 1 93 ? 4.790 -9.743 -5.653 1.00 86.38 93 LEU A CA 1
ATOM 720 C C . LEU A 1 93 ? 5.177 -11.020 -6.401 1.00 86.38 93 LEU A C 1
ATOM 722 O O . LEU A 1 93 ? 4.481 -11.394 -7.341 1.00 86.38 93 LEU A O 1
ATOM 726 N N . GLY A 1 94 ? 6.280 -11.665 -6.026 1.00 85.12 94 GLY A N 1
ATOM 727 C CA . GLY A 1 94 ? 6.859 -12.764 -6.785 1.00 85.12 94 GLY A CA 1
ATOM 728 C C . GLY A 1 94 ? 7.769 -12.295 -7.922 1.00 85.12 94 GLY A C 1
ATOM 729 O O . GLY A 1 94 ? 7.810 -11.122 -8.321 1.00 85.12 94 GLY A O 1
ATOM 730 N N . ARG A 1 95 ? 8.529 -13.249 -8.464 1.00 86.19 95 ARG A N 1
ATOM 731 C CA . ARG A 1 95 ? 9.495 -13.018 -9.549 1.00 86.19 95 ARG A CA 1
ATOM 732 C C . ARG A 1 95 ? 8.796 -12.712 -10.873 1.00 86.19 95 ARG A C 1
ATOM 734 O O . ARG A 1 95 ? 9.275 -11.906 -11.656 1.00 86.19 95 ARG A O 1
ATOM 741 N N . GLU A 1 96 ? 7.656 -13.337 -11.115 1.00 88.94 96 GLU A N 1
ATOM 742 C CA . GLU A 1 96 ? 6.850 -13.198 -12.326 1.00 88.94 96 GLU A CA 1
ATOM 743 C C . GLU A 1 96 ? 6.176 -11.824 -12.465 1.00 88.94 96 GLU A C 1
ATOM 745 O O . GLU A 1 96 ? 5.698 -11.479 -13.545 1.00 88.94 96 GLU A O 1
ATOM 750 N N . ARG A 1 97 ? 6.168 -11.023 -11.389 1.00 92.00 97 ARG A N 1
ATOM 751 C CA . ARG A 1 97 ? 5.602 -9.667 -11.357 1.00 92.00 97 ARG A CA 1
ATOM 752 C C . ARG A 1 97 ? 6.645 -8.568 -11.122 1.00 92.00 97 ARG A C 1
ATOM 754 O O . ARG A 1 97 ? 6.270 -7.400 -11.021 1.00 92.00 97 ARG A O 1
ATOM 761 N N . THR A 1 98 ? 7.933 -8.914 -11.058 1.00 91.19 98 THR A N 1
ATOM 762 C CA . THR A 1 98 ? 9.021 -7.962 -10.786 1.00 91.19 98 THR A CA 1
ATOM 763 C C . THR A 1 98 ? 10.079 -8.009 -11.887 1.00 91.19 98 THR A C 1
ATOM 765 O O . THR A 1 98 ? 10.690 -9.047 -12.123 1.00 91.19 98 THR A O 1
ATOM 768 N N . PHE A 1 99 ? 10.315 -6.876 -12.553 1.00 91.50 99 PHE A N 1
ATOM 769 C CA . PHE A 1 99 ? 11.170 -6.770 -13.739 1.00 91.50 99 PHE A CA 1
ATOM 770 C C . PHE A 1 99 ? 12.306 -5.762 -13.556 1.00 91.50 99 PHE A C 1
ATOM 772 O O . PHE A 1 99 ? 12.155 -4.753 -12.864 1.00 91.50 99 PHE A O 1
ATOM 779 N N . PHE A 1 100 ? 13.415 -5.991 -14.264 1.00 88.12 100 PHE A N 1
ATOM 780 C CA . PHE A 1 100 ? 14.597 -5.123 -14.257 1.00 88.12 100 PHE A CA 1
ATOM 781 C C . PHE A 1 100 ? 14.926 -4.651 -15.662 1.00 88.12 100 PHE A C 1
ATOM 783 O O . PHE A 1 100 ? 14.912 -5.448 -16.599 1.00 88.12 100 PHE A O 1
ATOM 790 N N . LEU A 1 101 ? 15.258 -3.372 -15.800 1.00 90.19 101 LEU A N 1
ATOM 791 C CA . LEU A 1 101 ? 15.832 -2.804 -17.010 1.00 90.19 101 LEU A CA 1
ATOM 792 C C . LEU A 1 101 ? 17.247 -2.315 -16.726 1.00 90.19 101 LEU A C 1
ATOM 794 O O . LEU A 1 101 ? 17.482 -1.631 -15.735 1.00 90.19 101 LEU A O 1
ATOM 798 N N . ALA A 1 102 ? 18.171 -2.635 -17.625 1.00 87.88 102 ALA A N 1
ATOM 799 C CA . ALA A 1 102 ? 19.579 -2.265 -17.523 1.00 87.88 102 ALA A CA 1
ATOM 800 C C . ALA A 1 102 ? 20.135 -1.857 -18.898 1.00 87.88 102 ALA A C 1
ATOM 802 O O . ALA A 1 102 ? 19.627 -2.318 -19.917 1.00 87.88 102 ALA A O 1
ATOM 803 N N . PRO A 1 103 ? 21.169 -1.015 -18.988 1.00 87.62 103 PRO A N 1
ATOM 804 C CA . PRO A 1 103 ? 21.781 -0.682 -20.272 1.00 87.62 103 PRO A CA 1
ATOM 805 C C . PRO A 1 103 ? 22.575 -1.866 -20.863 1.00 87.62 103 PRO A C 1
ATOM 807 O O . PRO A 1 103 ? 23.326 -2.544 -20.161 1.00 87.62 103 PRO A O 1
ATOM 810 N N . LYS A 1 104 ? 22.442 -2.103 -22.177 1.00 78.31 104 LYS A N 1
ATOM 811 C CA . LYS A 1 104 ? 23.309 -2.994 -22.968 1.00 78.31 104 LYS A CA 1
ATOM 812 C C . LYS A 1 104 ? 24.743 -2.466 -22.859 1.00 78.31 104 LYS A C 1
ATOM 814 O O . LYS A 1 104 ? 24.958 -1.277 -23.073 1.00 78.31 104 LYS A O 1
ATOM 819 N N . ASN A 1 105 ? 25.709 -3.336 -22.568 1.00 66.94 105 ASN A N 1
ATOM 820 C CA . ASN A 1 105 ? 27.153 -3.040 -22.442 1.00 66.94 105 ASN A CA 1
ATOM 821 C C . ASN A 1 105 ? 27.643 -2.569 -21.065 1.00 66.94 105 ASN A C 1
ATOM 823 O O . ASN A 1 105 ? 28.781 -2.124 -20.945 1.00 66.94 105 ASN A O 1
ATOM 827 N N . GLN A 1 106 ? 26.832 -2.703 -20.021 1.00 66.50 106 GLN A N 1
ATOM 828 C CA . GLN A 1 106 ? 27.331 -2.671 -18.649 1.00 66.50 106 GLN A CA 1
ATOM 829 C C . GLN A 1 106 ? 27.114 -4.051 -18.037 1.00 66.50 106 GLN A C 1
ATOM 831 O O . GLN A 1 106 ? 26.048 -4.641 -18.228 1.00 66.50 106 GLN A O 1
ATOM 836 N N . ASP A 1 107 ? 28.120 -4.587 -17.340 1.00 63.88 107 ASP A N 1
ATOM 837 C CA . ASP A 1 107 ? 28.030 -5.908 -16.706 1.00 63.88 107 ASP A CA 1
ATOM 838 C C . ASP A 1 107 ? 27.186 -5.844 -15.429 1.00 63.88 107 ASP A C 1
ATOM 840 O O . ASP A 1 107 ? 27.632 -6.156 -14.336 1.00 63.88 107 ASP A O 1
ATOM 844 N N . VAL A 1 108 ? 25.930 -5.409 -15.563 1.00 63.06 108 VAL A N 1
ATOM 845 C CA . VAL A 1 108 ? 24.983 -5.256 -14.452 1.00 63.06 108 VAL A CA 1
ATOM 846 C C . VAL A 1 108 ? 24.782 -6.583 -13.710 1.00 63.06 108 VAL A C 1
ATOM 848 O O . VAL A 1 108 ? 24.501 -6.575 -12.516 1.00 63.06 108 VAL A O 1
ATOM 851 N N . LYS A 1 109 ? 24.999 -7.728 -14.378 1.00 59.84 109 LYS A N 1
ATOM 852 C CA . LYS A 1 109 ? 24.939 -9.060 -13.759 1.00 59.84 109 LYS A CA 1
ATOM 853 C C . LYS A 1 109 ? 26.022 -9.277 -12.703 1.00 59.84 109 LYS A C 1
ATOM 855 O O . LYS A 1 109 ? 25.719 -9.914 -11.701 1.00 59.84 109 LYS A O 1
ATOM 860 N N . ALA A 1 110 ? 27.229 -8.737 -12.886 1.00 57.28 110 ALA A N 1
ATOM 861 C CA . ALA A 1 110 ? 28.300 -8.820 -11.888 1.00 57.28 110 ALA A CA 1
ATOM 862 C C . ALA A 1 110 ? 27.972 -8.078 -10.577 1.00 57.28 110 ALA A C 1
ATOM 864 O O . ALA A 1 110 ? 28.619 -8.310 -9.559 1.00 57.28 110 ALA A O 1
ATOM 865 N N . TYR A 1 111 ? 26.953 -7.215 -10.595 1.00 62.16 111 TYR A N 1
ATOM 866 C CA . TYR A 1 111 ? 26.569 -6.352 -9.477 1.00 62.16 111 TYR A CA 1
ATOM 867 C C . TYR A 1 111 ? 25.235 -6.735 -8.831 1.00 62.16 111 TYR A C 1
ATOM 869 O O . TYR A 1 111 ? 24.748 -6.022 -7.955 1.00 62.16 111 TYR A O 1
ATOM 877 N N . LEU A 1 112 ? 24.625 -7.843 -9.260 1.00 64.62 112 LEU A N 1
ATOM 878 C CA . LEU A 1 112 ? 23.441 -8.390 -8.608 1.00 64.62 112 LEU A CA 1
ATOM 879 C C . LEU A 1 112 ? 23.842 -9.475 -7.607 1.00 64.62 112 LEU A C 1
ATOM 881 O O . LEU A 1 112 ? 24.673 -10.322 -7.940 1.00 64.62 112 LEU A O 1
ATOM 885 N N . PRO A 1 113 ? 23.228 -9.506 -6.408 1.00 66.44 113 PRO A N 1
ATOM 886 C CA . PRO A 1 113 ? 23.331 -10.651 -5.513 1.00 66.44 113 PRO A CA 1
ATOM 887 C C . PRO A 1 113 ? 23.061 -11.956 -6.272 1.00 66.44 113 PRO A C 1
ATOM 889 O O . PRO A 1 113 ? 22.153 -12.010 -7.105 1.00 66.44 113 PRO A O 1
ATOM 892 N N . SER A 1 114 ? 23.813 -13.018 -5.975 1.00 64.12 114 SER A N 1
ATOM 893 C CA . SER A 1 114 ? 23.690 -14.316 -6.661 1.00 64.12 114 SER A CA 1
ATOM 894 C C . SER A 1 114 ? 22.271 -14.886 -6.607 1.00 64.12 114 SER A C 1
ATOM 896 O O . SER A 1 114 ? 21.826 -15.521 -7.560 1.00 64.12 114 SER A O 1
ATOM 898 N N . ASP A 1 115 ? 21.532 -14.595 -5.536 1.00 65.12 115 ASP A N 1
ATOM 899 C CA . ASP A 1 115 ? 20.129 -14.992 -5.378 1.00 65.12 115 ASP A CA 1
ATOM 900 C C . ASP A 1 115 ? 19.182 -14.251 -6.344 1.00 65.12 115 ASP A C 1
ATOM 902 O O . ASP A 1 115 ? 18.137 -14.779 -6.724 1.00 65.12 115 ASP A O 1
ATOM 906 N N . LEU A 1 116 ? 19.563 -13.052 -6.807 1.00 64.06 116 LEU A N 1
ATOM 907 C CA . LEU A 1 116 ? 18.853 -12.282 -7.838 1.00 64.06 116 LEU A CA 1
ATOM 908 C C . LEU A 1 116 ? 19.334 -12.597 -9.264 1.00 64.06 116 LEU A C 1
ATOM 910 O O . LEU A 1 116 ? 18.665 -12.220 -10.226 1.00 64.06 116 LEU A O 1
ATOM 914 N N . ALA A 1 117 ? 20.433 -13.342 -9.430 1.00 59.72 117 ALA A N 1
ATOM 915 C CA . ALA A 1 117 ? 20.973 -13.712 -10.743 1.00 59.72 117 ALA A CA 1
ATOM 916 C C . ALA A 1 117 ? 20.017 -14.597 -11.572 1.00 59.72 117 ALA A C 1
ATOM 918 O O . ALA A 1 117 ? 20.136 -14.674 -12.796 1.00 59.72 117 ALA A O 1
ATOM 919 N N . GLY A 1 118 ? 19.037 -15.235 -10.919 1.00 59.75 118 GLY A N 1
ATOM 920 C CA . GLY A 1 118 ? 17.955 -15.984 -11.562 1.00 59.75 118 GLY A CA 1
ATOM 921 C C . GLY A 1 118 ? 16.881 -15.116 -12.232 1.00 59.75 118 GLY A C 1
ATOM 922 O O . GLY A 1 118 ? 15.940 -15.671 -12.808 1.00 59.75 118 GLY A O 1
ATOM 923 N N . ILE A 1 119 ? 16.980 -13.784 -12.155 1.00 67.25 119 ILE A N 1
ATOM 924 C CA . ILE A 1 119 ? 16.124 -12.837 -12.875 1.00 67.25 119 ILE A CA 1
ATOM 925 C C . ILE A 1 119 ? 16.999 -12.073 -13.863 1.00 67.25 119 ILE A C 1
ATOM 927 O O . ILE A 1 119 ? 17.888 -11.318 -13.480 1.00 67.25 119 ILE A O 1
ATOM 931 N N . THR A 1 120 ? 16.768 -12.290 -15.156 1.00 73.19 120 THR A N 1
ATOM 932 C CA . THR A 1 120 ? 17.571 -11.644 -16.198 1.00 73.19 120 THR A CA 1
ATOM 933 C C . THR A 1 120 ? 17.010 -10.253 -16.495 1.00 73.19 120 THR A C 1
ATOM 935 O O . THR A 1 120 ? 15.829 -10.154 -16.828 1.00 73.19 120 THR A O 1
ATOM 938 N N . PRO A 1 121 ? 17.819 -9.181 -16.405 1.00 79.88 121 PRO A N 1
ATOM 939 C CA . PRO A 1 121 ? 17.377 -7.852 -16.803 1.00 79.88 121 PRO A CA 1
ATOM 940 C C . PRO A 1 121 ? 17.054 -7.782 -18.296 1.00 79.88 121 PRO A C 1
ATOM 942 O O . PRO A 1 121 ? 17.765 -8.349 -19.127 1.00 79.88 121 PRO A O 1
ATOM 945 N N . ALA A 1 122 ? 16.023 -7.018 -18.642 1.00 87.69 122 ALA A N 1
ATOM 946 C CA . ALA A 1 122 ? 15.775 -6.598 -20.008 1.00 87.69 122 ALA A CA 1
ATOM 947 C C . ALA A 1 122 ? 16.741 -5.459 -20.362 1.00 87.69 122 ALA A C 1
ATOM 949 O O . ALA A 1 122 ? 16.771 -4.416 -19.704 1.00 87.69 122 ALA A O 1
ATOM 950 N N . PHE A 1 123 ? 17.551 -5.648 -21.402 1.00 88.19 123 PHE A N 1
ATOM 951 C CA . PHE A 1 123 ? 18.601 -4.685 -21.718 1.00 88.19 123 PHE A CA 1
ATOM 952 C C . PHE A 1 123 ? 18.157 -3.627 -22.732 1.00 88.19 123 PHE A C 1
ATOM 954 O O . PHE A 1 123 ? 17.808 -3.976 -23.860 1.00 88.19 123 PHE A O 1
ATOM 961 N N . TYR A 1 124 ? 18.240 -2.342 -22.379 1.00 88.81 124 TYR A N 1
ATOM 962 C CA . TYR A 1 124 ? 17.977 -1.216 -23.284 1.00 88.81 124 TYR A CA 1
ATOM 963 C C . TYR A 1 124 ? 19.264 -0.661 -23.895 1.00 88.81 124 TYR A C 1
ATOM 965 O O . TYR A 1 124 ? 20.327 -0.733 -23.292 1.00 88.81 124 TYR A O 1
ATOM 973 N N . ASP A 1 125 ? 19.186 -0.098 -25.099 1.00 89.00 125 ASP A N 1
ATOM 974 C CA . ASP A 1 125 ? 20.344 0.537 -25.735 1.00 89.00 125 ASP A CA 1
ATOM 975 C C . ASP A 1 125 ? 20.462 2.009 -25.291 1.00 89.00 125 ASP A C 1
ATOM 977 O O . ASP A 1 125 ? 19.602 2.814 -25.661 1.00 89.00 125 ASP A O 1
ATOM 981 N N . PRO A 1 126 ? 21.487 2.396 -24.505 1.00 84.44 126 PRO A N 1
ATOM 982 C CA . PRO A 1 126 ? 21.661 3.787 -24.089 1.00 84.44 126 PRO A CA 1
ATOM 983 C C . PRO A 1 126 ? 21.994 4.731 -25.256 1.00 84.44 126 PRO A C 1
ATOM 985 O O . PRO A 1 126 ? 21.833 5.940 -25.102 1.00 84.44 126 PRO A O 1
ATOM 988 N N . ALA A 1 127 ? 22.440 4.206 -26.404 1.00 87.00 127 ALA A N 1
ATOM 989 C CA . ALA A 1 127 ? 22.788 4.975 -27.598 1.00 87.00 127 ALA A CA 1
ATOM 990 C C . ALA A 1 127 ? 21.622 5.133 -28.593 1.00 87.00 127 ALA A C 1
ATOM 992 O O . ALA A 1 127 ? 21.806 5.694 -29.674 1.00 87.00 127 ALA A O 1
ATOM 993 N N . ALA A 1 128 ? 20.420 4.653 -28.254 1.00 89.44 128 ALA A N 1
ATOM 994 C CA . ALA A 1 128 ? 19.251 4.809 -29.111 1.00 89.44 128 ALA A CA 1
ATOM 995 C C . ALA A 1 128 ? 18.908 6.291 -29.359 1.00 89.44 128 ALA A C 1
ATOM 997 O O . ALA A 1 128 ? 19.164 7.167 -28.532 1.00 89.44 128 ALA A O 1
ATOM 998 N N . SER A 1 129 ? 18.243 6.567 -30.485 1.00 89.25 129 SER A N 1
ATOM 999 C CA . SER A 1 129 ? 17.876 7.928 -30.911 1.00 89.25 129 SER A CA 1
ATOM 1000 C C . SER A 1 129 ? 16.965 8.672 -29.927 1.00 89.25 129 SER A C 1
ATOM 1002 O O . SER A 1 129 ? 16.901 9.899 -29.947 1.00 89.25 129 SER A O 1
ATOM 1004 N N . SER A 1 130 ? 16.237 7.942 -29.080 1.00 91.94 130 SER A N 1
ATOM 1005 C CA . SER A 1 130 ? 15.501 8.488 -27.942 1.00 91.94 130 SER A CA 1
ATOM 1006 C C . SER A 1 130 ? 15.384 7.452 -26.824 1.00 91.94 130 SER A C 1
ATOM 1008 O O . SER A 1 130 ? 15.560 6.251 -27.043 1.00 91.94 130 SER A O 1
ATOM 1010 N N . ARG A 1 131 ? 15.030 7.904 -25.617 1.00 90.06 131 ARG A N 1
ATOM 1011 C CA . ARG A 1 131 ? 14.820 7.010 -24.467 1.00 90.06 131 ARG A CA 1
ATOM 1012 C C . ARG A 1 131 ? 13.612 6.102 -24.675 1.00 90.06 131 ARG A C 1
ATOM 1014 O O . ARG A 1 131 ? 13.655 4.940 -24.295 1.00 90.06 131 ARG A O 1
ATOM 1021 N N . GLU A 1 132 ? 12.561 6.595 -25.325 1.00 89.75 132 GLU A N 1
ATOM 1022 C CA . GLU A 1 132 ? 11.404 5.780 -25.698 1.00 89.75 132 GLU A CA 1
ATOM 1023 C C . GLU A 1 132 ? 11.785 4.671 -26.681 1.00 89.75 132 GLU A C 1
ATOM 1025 O O . GLU A 1 132 ? 11.345 3.533 -26.521 1.00 89.75 132 GLU A O 1
ATOM 1030 N N . ALA A 1 133 ? 12.642 4.981 -27.660 1.00 89.69 133 ALA A N 1
ATOM 1031 C CA . ALA A 1 133 ? 13.177 3.978 -28.572 1.00 89.69 133 ALA A CA 1
ATOM 1032 C C . ALA A 1 133 ? 14.054 2.956 -27.827 1.00 89.69 133 ALA A C 1
ATOM 1034 O O . ALA A 1 133 ? 13.948 1.760 -28.094 1.00 89.69 133 ALA A O 1
ATOM 1035 N N . ALA A 1 134 ? 14.850 3.407 -26.849 1.00 91.12 134 ALA A N 1
ATOM 1036 C CA . ALA A 1 134 ? 15.696 2.541 -26.029 1.00 91.12 134 ALA A CA 1
ATOM 1037 C C . ALA A 1 134 ? 14.886 1.488 -25.256 1.00 91.12 134 ALA A C 1
ATOM 1039 O O . ALA A 1 134 ? 15.242 0.309 -25.263 1.00 91.12 134 ALA A O 1
ATOM 1040 N N . VAL A 1 135 ? 13.799 1.903 -24.592 1.00 92.88 135 VAL A N 1
ATOM 1041 C CA . VAL A 1 135 ? 13.010 1.028 -23.703 1.00 92.88 135 VAL A CA 1
ATOM 1042 C C . VAL A 1 135 ? 11.899 0.259 -24.420 1.00 92.88 135 VAL A C 1
ATOM 1044 O O . VAL A 1 135 ? 11.365 -0.695 -23.860 1.00 92.88 135 VAL A O 1
ATOM 1047 N N . GLY A 1 136 ? 11.558 0.623 -25.660 1.00 89.88 136 GLY A N 1
ATOM 1048 C CA . GLY A 1 136 ? 10.433 0.041 -26.394 1.00 89.88 136 GLY A CA 1
ATOM 1049 C C . GLY A 1 136 ? 10.502 -1.483 -26.546 1.00 89.88 136 GLY A C 1
ATOM 1050 O O . GLY A 1 136 ? 9.561 -2.181 -26.160 1.00 89.88 136 GLY A O 1
ATOM 1051 N N . ALA A 1 137 ? 11.609 -2.006 -27.084 1.00 88.50 137 ALA A N 1
ATOM 1052 C CA . ALA A 1 137 ? 11.808 -3.451 -27.232 1.00 88.50 137 ALA A CA 1
ATOM 1053 C C . ALA A 1 137 ? 11.979 -4.175 -25.876 1.00 88.50 137 ALA A C 1
ATOM 1055 O O . ALA A 1 137 ? 11.268 -5.154 -25.656 1.00 88.50 137 ALA A O 1
ATOM 1056 N N . PRO A 1 138 ? 12.806 -3.686 -24.928 1.00 88.56 138 PRO A N 1
ATOM 1057 C CA . PRO A 1 138 ? 12.930 -4.275 -23.586 1.00 88.56 138 PRO A CA 1
ATOM 1058 C C . PRO A 1 138 ? 11.608 -4.401 -22.821 1.00 88.56 138 PRO A C 1
ATOM 1060 O O . PRO A 1 138 ? 11.393 -5.369 -22.102 1.00 88.56 138 PRO A O 1
ATOM 1063 N N . LEU A 1 139 ? 10.692 -3.445 -22.994 1.00 93.31 139 LEU A N 1
ATOM 1064 C CA . LEU A 1 139 ? 9.382 -3.468 -22.339 1.00 93.31 139 LEU A CA 1
ATOM 1065 C C . LEU A 1 139 ? 8.349 -4.343 -23.052 1.00 93.31 139 LEU A C 1
ATOM 1067 O O . LEU A 1 139 ? 7.195 -4.373 -22.628 1.00 93.31 139 LEU A O 1
ATOM 1071 N N . TYR A 1 140 ? 8.689 -5.007 -24.159 1.00 91.62 140 TYR A N 1
ATOM 1072 C CA . TYR A 1 140 ? 7.747 -5.908 -24.823 1.00 91.62 140 TYR A CA 1
ATOM 1073 C C . TYR A 1 140 ? 7.323 -7.047 -23.887 1.00 91.62 140 TYR A C 1
ATOM 1075 O O . TYR A 1 140 ? 6.138 -7.178 -23.593 1.00 91.62 14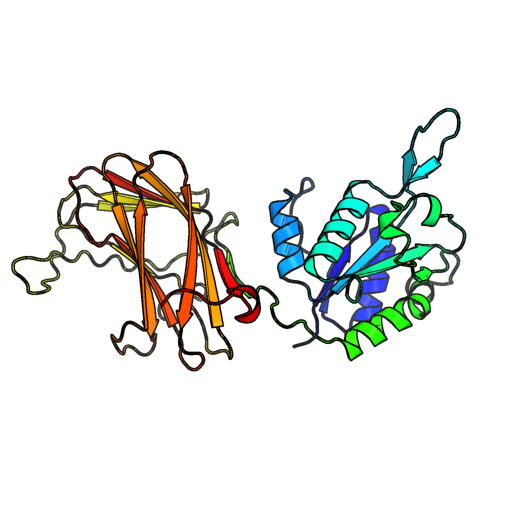0 TYR A O 1
ATOM 1083 N N . GLU A 1 141 ? 8.283 -7.784 -23.329 1.00 87.56 141 GLU A N 1
ATOM 1084 C CA . GLU A 1 141 ? 8.005 -8.910 -22.425 1.00 87.56 141 GLU A CA 1
ATOM 1085 C C . GLU A 1 141 ? 7.301 -8.463 -21.140 1.00 87.56 141 GLU A C 1
ATOM 1087 O O . GLU A 1 141 ? 6.365 -9.115 -20.687 1.00 87.56 141 GLU A O 1
ATOM 1092 N N . VAL A 1 142 ? 7.677 -7.297 -20.605 1.00 92.44 142 VAL A N 1
ATOM 1093 C CA . VAL A 1 142 ? 7.014 -6.693 -19.439 1.00 92.44 142 VAL A CA 1
ATOM 1094 C C . VAL A 1 142 ? 5.532 -6.433 -19.729 1.00 92.44 142 VAL A C 1
ATOM 1096 O O . VAL A 1 142 ? 4.672 -6.747 -18.909 1.00 92.44 142 VAL A O 1
ATOM 1099 N N . ARG A 1 143 ? 5.200 -5.896 -20.910 1.00 95.06 143 ARG A N 1
ATOM 1100 C CA . ARG A 1 143 ? 3.805 -5.641 -21.308 1.00 95.06 143 ARG A CA 1
ATOM 1101 C C . ARG A 1 143 ? 3.019 -6.932 -21.496 1.00 95.06 143 ARG A C 1
ATOM 1103 O O . ARG A 1 143 ? 1.873 -6.994 -21.056 1.00 95.06 143 ARG A O 1
ATOM 1110 N N . GLU A 1 144 ? 3.622 -7.945 -22.109 1.00 93.62 144 GLU A N 1
ATOM 1111 C CA . GLU A 1 144 ? 2.977 -9.248 -22.288 1.00 93.62 144 GLU A CA 1
ATOM 1112 C C . GLU A 1 144 ? 2.713 -9.929 -20.943 1.00 93.62 144 GLU A C 1
ATOM 1114 O O . GLU A 1 144 ? 1.600 -10.395 -20.705 1.00 93.62 144 GLU A O 1
ATOM 1119 N N . ALA A 1 145 ? 3.673 -9.888 -20.016 1.00 92.06 145 ALA A N 1
ATOM 1120 C CA . ALA A 1 145 ? 3.483 -10.402 -18.666 1.00 92.06 145 ALA A CA 1
ATOM 1121 C C . ALA A 1 145 ? 2.374 -9.648 -17.912 1.00 92.06 145 ALA A C 1
ATOM 1123 O O . ALA A 1 145 ? 1.514 -10.281 -17.301 1.00 92.06 145 ALA A O 1
ATOM 1124 N N . ILE A 1 146 ? 2.326 -8.312 -18.008 1.00 94.88 146 ILE A N 1
ATOM 1125 C CA . ILE A 1 146 ? 1.256 -7.506 -17.397 1.00 94.88 146 ILE A CA 1
ATOM 1126 C C . ILE A 1 146 ? -0.119 -7.878 -17.963 1.00 94.88 146 ILE A C 1
ATOM 1128 O O . ILE A 1 146 ? -1.079 -8.026 -17.205 1.00 94.88 146 ILE A O 1
ATOM 1132 N N . ARG A 1 147 ? -0.229 -8.048 -19.286 1.00 93.94 147 ARG A N 1
ATOM 1133 C CA . ARG A 1 147 ? -1.483 -8.441 -19.949 1.00 93.94 147 ARG A CA 1
ATOM 1134 C C . ARG A 1 147 ? -1.923 -9.846 -19.554 1.00 93.94 147 ARG A C 1
ATOM 1136 O O . ARG A 1 147 ? -3.109 -10.054 -19.322 1.00 93.94 147 ARG A O 1
ATOM 1143 N N . ALA A 1 148 ? -0.981 -10.782 -19.469 1.00 92.75 148 ALA A N 1
ATOM 1144 C CA . ALA A 1 148 ? -1.259 -12.172 -19.136 1.00 92.75 148 ALA A CA 1
ATOM 1145 C C . ALA A 1 148 ? -1.655 -12.352 -17.664 1.00 92.75 148 ALA A C 1
ATOM 1147 O O . ALA A 1 148 ? -2.619 -13.050 -17.362 1.00 92.75 148 ALA A O 1
ATOM 1148 N N . LEU A 1 149 ? -0.917 -11.723 -16.747 1.00 90.88 149 LEU A N 1
ATOM 1149 C CA . LEU A 1 149 ? -1.091 -11.908 -15.305 1.00 90.88 149 LEU A CA 1
ATOM 1150 C C . LEU A 1 149 ? -2.129 -10.966 -14.687 1.00 90.88 149 LEU A C 1
ATOM 1152 O O . LEU A 1 149 ? -2.618 -11.248 -13.590 1.00 90.88 149 LEU A O 1
ATOM 1156 N N . GLY A 1 150 ? -2.442 -9.850 -15.352 1.00 90.88 150 GLY A N 1
ATOM 1157 C CA . GLY A 1 150 ? -3.423 -8.868 -14.899 1.00 90.88 150 GLY A CA 1
ATOM 1158 C C . GLY A 1 150 ? -3.146 -8.303 -13.500 1.00 90.88 150 GLY A C 1
ATOM 1159 O O . GLY A 1 150 ? -2.058 -8.454 -12.936 1.00 90.88 150 GLY A O 1
ATOM 1160 N N . ALA A 1 151 ? -4.147 -7.633 -12.928 1.00 86.94 151 ALA A N 1
ATOM 1161 C CA . ALA A 1 151 ? -4.099 -7.204 -11.531 1.00 86.94 151 ALA A CA 1
ATOM 1162 C C . ALA A 1 151 ? -4.092 -8.430 -10.603 1.00 86.94 151 ALA A C 1
ATOM 1164 O O . ALA A 1 151 ? -4.765 -9.423 -10.890 1.00 86.94 151 ALA A O 1
ATOM 1165 N N . ARG A 1 152 ? -3.337 -8.379 -9.502 1.00 82.75 152 ARG A N 1
ATOM 1166 C CA . ARG A 1 152 ? -3.248 -9.517 -8.578 1.00 82.75 152 ARG A CA 1
ATOM 1167 C C . ARG A 1 152 ? -4.488 -9.609 -7.686 1.00 82.75 152 ARG A C 1
ATOM 1169 O O . ARG A 1 152 ? -5.003 -8.594 -7.215 1.00 82.75 152 ARG A O 1
ATOM 1176 N N . SER A 1 153 ? -4.937 -10.835 -7.417 1.00 60.97 153 SER A N 1
ATOM 1177 C CA . SER A 1 153 ? -5.792 -11.127 -6.258 1.00 60.97 153 SER A CA 1
ATOM 1178 C C . SER A 1 153 ? -4.994 -10.821 -4.980 1.00 60.97 153 SER A C 1
ATOM 1180 O O . SER A 1 153 ? -3.779 -11.012 -4.970 1.00 60.97 153 SER A O 1
ATOM 1182 N N . GLY A 1 154 ? -5.624 -10.252 -3.952 1.00 57.91 154 GLY A N 1
ATOM 1183 C CA . GLY A 1 154 ? -4.923 -9.868 -2.718 1.00 57.91 154 GLY A CA 1
ATOM 1184 C C . GLY A 1 154 ? -4.057 -8.621 -2.785 1.00 57.91 154 GLY A C 1
ATOM 1185 O O . GLY A 1 154 ? -3.190 -8.402 -1.942 1.00 57.91 154 GLY A O 1
ATOM 1186 N N . ARG A 1 155 ? -4.305 -7.727 -3.746 1.00 63.78 155 ARG A N 1
ATOM 1187 C CA . ARG A 1 155 ? -3.841 -6.352 -3.581 1.00 63.78 155 ARG A CA 1
ATOM 1188 C C . ARG A 1 155 ? -4.462 -5.786 -2.304 1.00 63.78 155 ARG A C 1
ATOM 1190 O O . ARG A 1 155 ? -5.678 -5.612 -2.249 1.00 63.78 155 ARG A O 1
ATOM 1197 N N . HIS A 1 156 ? -3.617 -5.457 -1.329 1.00 66.12 156 HIS A N 1
ATOM 1198 C CA . HIS A 1 156 ? -4.015 -4.798 -0.090 1.00 66.12 156 HIS A CA 1
ATOM 1199 C C . HIS A 1 156 ? -4.633 -3.457 -0.457 1.00 66.12 156 HIS A C 1
ATOM 1201 O O . HIS A 1 156 ? -3.944 -2.485 -0.774 1.00 66.12 156 HIS A O 1
ATOM 1207 N N . HIS A 1 157 ? -5.961 -3.416 -0.515 1.00 67.81 157 HIS A N 1
ATOM 1208 C CA . HIS A 1 157 ? -6.644 -2.184 -0.845 1.00 67.81 157 HIS A CA 1
ATOM 1209 C C . HIS A 1 157 ? -6.729 -1.385 0.438 1.00 67.81 157 HIS A C 1
ATOM 1211 O O . HIS A 1 157 ? -7.544 -1.687 1.305 1.00 67.81 157 HIS A O 1
ATOM 1217 N N . ILE A 1 158 ? -5.860 -0.390 0.586 1.00 70.38 158 ILE A N 1
ATOM 1218 C CA . ILE A 1 158 ? -5.906 0.493 1.743 1.00 70.38 158 ILE A CA 1
ATOM 1219 C C . ILE A 1 158 ? -7.220 1.276 1.684 1.00 70.38 158 ILE A C 1
ATOM 1221 O O . ILE A 1 158 ? -7.407 2.166 0.857 1.00 70.38 158 ILE A O 1
ATOM 1225 N N . LEU A 1 159 ? -8.154 0.896 2.553 1.00 68.31 159 LEU A N 1
ATOM 1226 C CA . LEU A 1 159 ? -9.459 1.536 2.707 1.00 68.31 159 LEU A CA 1
ATOM 1227 C C . LEU A 1 159 ? -9.319 2.798 3.562 1.00 68.31 159 LEU A C 1
ATOM 1229 O O . LEU A 1 159 ? -10.050 3.770 3.374 1.00 68.31 159 LEU A O 1
ATOM 1233 N N . TYR A 1 160 ? -8.360 2.786 4.488 1.00 69.00 160 TYR A N 1
ATOM 1234 C CA . TYR A 1 160 ? -8.044 3.914 5.347 1.00 69.00 160 TYR A CA 1
ATOM 1235 C C . TYR A 1 160 ? -6.596 3.848 5.836 1.00 69.00 160 TYR A C 1
ATOM 1237 O O . TYR A 1 160 ? -6.171 2.806 6.324 1.00 69.00 160 TYR A O 1
ATOM 1245 N N . ASP A 1 161 ? -5.872 4.970 5.781 1.00 69.00 161 ASP A N 1
ATOM 1246 C CA . ASP A 1 161 ? -4.522 5.100 6.340 1.00 69.00 161 ASP A CA 1
ATOM 1247 C C . ASP A 1 161 ? -4.400 6.352 7.213 1.00 69.00 161 ASP A C 1
ATOM 1249 O O . ASP A 1 161 ? -4.289 7.477 6.721 1.00 69.00 161 ASP A O 1
ATOM 1253 N N . GLY A 1 162 ? -4.417 6.145 8.526 1.00 62.41 162 GLY A N 1
ATOM 1254 C CA . GLY A 1 162 ? -4.259 7.183 9.539 1.00 62.41 162 GLY A CA 1
ATOM 1255 C C . GLY A 1 162 ? -2.805 7.482 9.908 1.00 62.41 162 GLY A C 1
ATOM 1256 O O . GLY A 1 162 ? -2.577 8.309 10.782 1.00 62.41 162 GLY A O 1
ATOM 1257 N N . ARG A 1 163 ? -1.815 6.840 9.269 1.00 66.12 163 ARG A N 1
ATOM 1258 C CA . ARG A 1 163 ? -0.379 7.041 9.565 1.00 66.12 163 ARG A CA 1
ATOM 1259 C C . ARG A 1 163 ? 0.208 8.281 8.876 1.00 66.12 163 ARG A C 1
ATOM 1261 O O . ARG A 1 163 ? 1.369 8.614 9.086 1.00 66.12 163 ARG A O 1
ATOM 1268 N N . GLY A 1 164 ? -0.555 8.935 7.995 1.00 54.84 164 GLY A N 1
ATOM 1269 C CA . GLY A 1 164 ? -0.185 10.198 7.349 1.00 54.84 164 GLY A CA 1
ATOM 1270 C C . GLY A 1 164 ? -0.646 11.408 8.167 1.00 54.84 164 GLY A C 1
ATOM 1271 O O . GLY A 1 164 ? -1.715 11.376 8.766 1.00 54.84 164 GLY A O 1
ATOM 1272 N N . SER A 1 165 ? 0.130 12.496 8.147 1.00 46.84 165 SER A N 1
ATOM 1273 C CA . SER A 1 165 ? 0.051 13.680 9.031 1.00 46.84 165 SER A CA 1
ATOM 1274 C C . SER A 1 165 ? -1.225 14.539 8.970 1.00 46.84 165 SER A C 1
ATOM 1276 O O . SER A 1 165 ? -1.224 15.689 9.402 1.00 46.84 165 SER A O 1
ATOM 1278 N N . ARG A 1 166 ? -2.341 14.005 8.473 1.00 47.94 166 ARG A N 1
ATOM 1279 C CA . ARG A 1 166 ? -3.685 14.536 8.703 1.00 47.94 166 ARG A CA 1
ATOM 1280 C C . ARG A 1 166 ? -4.642 13.355 8.750 1.00 47.94 166 ARG A C 1
ATOM 1282 O O . ARG A 1 166 ? -5.040 12.864 7.695 1.00 47.94 166 ARG A O 1
ATOM 1289 N N . LEU A 1 167 ? -5.059 12.955 9.952 1.00 49.50 167 LEU A N 1
ATOM 1290 C CA . LEU A 1 167 ? -6.350 12.294 10.135 1.00 49.50 167 LEU A CA 1
ATOM 1291 C C . LEU A 1 167 ? -7.391 13.191 9.448 1.00 49.50 167 LEU A C 1
ATOM 1293 O O . LEU A 1 167 ? -7.781 14.221 9.999 1.00 49.50 167 LEU A O 1
ATOM 1297 N N . ARG A 1 168 ? -7.757 12.897 8.193 1.00 43.50 168 ARG A N 1
ATOM 1298 C CA . ARG A 1 168 ? -8.790 13.655 7.481 1.00 43.50 168 ARG A CA 1
ATOM 1299 C C . ARG A 1 168 ? -10.069 13.446 8.271 1.00 43.50 168 ARG 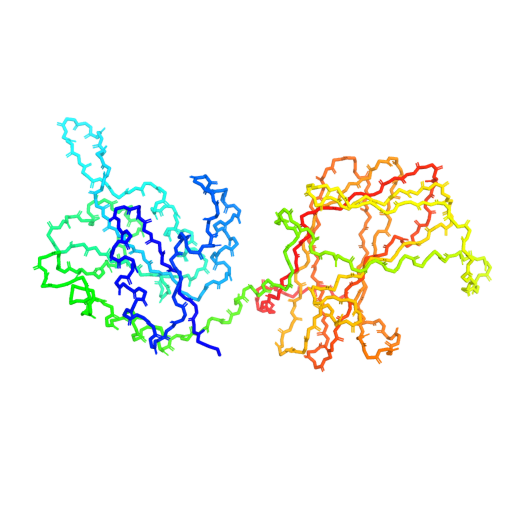A C 1
ATOM 1301 O O . ARG A 1 168 ? -10.592 12.340 8.246 1.00 43.50 168 ARG A O 1
ATOM 1308 N N . GLN A 1 169 ? -10.444 14.483 9.026 1.00 38.47 169 GLN A N 1
ATOM 1309 C CA . GLN A 1 169 ? -11.653 14.632 9.836 1.00 38.47 169 GLN A CA 1
ATOM 1310 C C . GLN A 1 169 ? -12.468 13.345 9.924 1.00 38.47 169 GLN A C 1
ATOM 1312 O O . GLN A 1 169 ? -13.391 13.107 9.145 1.00 38.47 169 GLN A O 1
ATOM 1317 N N . PHE A 1 170 ? -12.130 12.515 10.906 1.00 39.72 170 PHE A N 1
ATOM 1318 C CA . PHE A 1 170 ? -13.147 11.657 11.478 1.00 39.72 170 PHE A CA 1
ATOM 1319 C C . PHE A 1 170 ? -14.356 12.532 11.804 1.00 39.72 170 PHE A C 1
ATOM 1321 O O . PHE A 1 170 ? -14.227 13.570 12.460 1.00 39.72 170 PHE A O 1
ATOM 1328 N N . HIS A 1 171 ? -15.527 12.121 11.335 1.00 37.84 171 HIS A N 1
ATOM 1329 C CA . HIS A 1 171 ? -16.754 12.652 11.887 1.00 37.84 171 HIS A CA 1
ATOM 1330 C C . HIS A 1 171 ? -17.059 11.873 13.150 1.00 37.84 171 HIS A C 1
ATOM 1332 O O . HIS A 1 171 ? -17.476 10.718 13.116 1.00 37.84 171 HIS A O 1
ATOM 1338 N N . PHE A 1 172 ? -16.770 12.522 14.266 1.00 42.59 172 PHE A N 1
ATOM 1339 C CA . PHE A 1 172 ? -17.052 12.012 15.589 1.00 42.59 172 PHE A CA 1
ATOM 1340 C C . PHE A 1 172 ?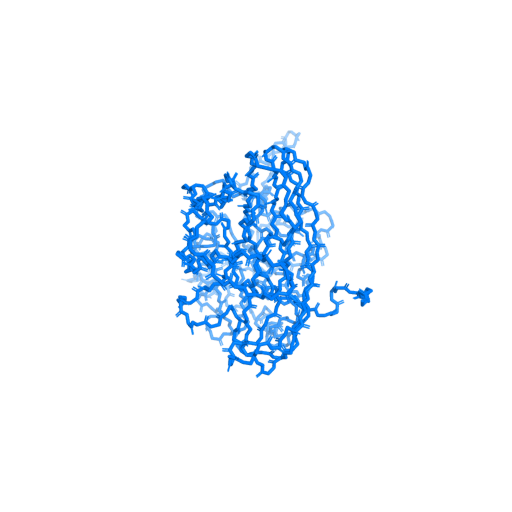 -18.475 12.427 15.973 1.00 42.59 172 PHE A C 1
ATOM 1342 O O . PHE A 1 172 ? -18.740 13.612 16.157 1.00 42.59 172 PHE A O 1
ATOM 1349 N N . ASP A 1 173 ? -19.386 11.460 16.082 1.00 38.09 173 ASP A N 1
ATOM 1350 C CA . ASP A 1 173 ? -20.642 11.631 16.819 1.00 38.09 173 ASP A CA 1
ATOM 1351 C C . ASP A 1 173 ? -20.468 10.923 18.167 1.00 38.09 173 ASP A C 1
ATOM 1353 O O . ASP A 1 173 ? -20.680 9.717 18.295 1.00 38.09 173 ASP A O 1
ATOM 1357 N N . ALA A 1 174 ? -19.958 11.651 19.161 1.00 39.00 174 ALA A N 1
ATOM 1358 C CA . ALA A 1 174 ? -19.790 11.115 20.504 1.00 39.00 174 ALA A CA 1
ATOM 1359 C C . ALA A 1 174 ? -21.148 11.128 21.215 1.00 39.00 174 ALA A C 1
ATOM 1361 O O . ALA A 1 174 ? -21.527 12.106 21.858 1.00 39.00 174 ALA A O 1
ATOM 1362 N N . GLN A 1 175 ? -21.889 10.026 21.115 1.00 44.75 175 GLN A N 1
ATOM 1363 C CA . GLN A 1 175 ? -23.086 9.837 21.926 1.00 44.75 175 GLN A CA 1
ATOM 1364 C C . GLN A 1 175 ? -22.701 9.255 23.278 1.00 44.75 175 GLN A C 1
ATOM 1366 O O . GLN A 1 175 ? -22.502 8.051 23.432 1.00 44.75 175 GLN A O 1
ATOM 1371 N N . ILE A 1 176 ? -22.650 10.122 24.279 1.00 42.34 176 ILE A N 1
ATOM 1372 C CA . ILE A 1 176 ? -22.570 9.698 25.667 1.00 42.34 176 ILE A CA 1
ATOM 1373 C C . ILE A 1 176 ? -23.882 8.997 26.032 1.00 42.34 176 ILE A C 1
ATOM 1375 O O . ILE A 1 176 ? -24.953 9.606 26.052 1.00 42.34 176 ILE A O 1
ATOM 1379 N N . ARG A 1 177 ? -23.802 7.698 26.330 1.00 42.25 177 ARG A N 1
ATOM 1380 C CA . ARG A 1 177 ? -24.941 6.901 26.797 1.00 42.25 177 ARG A CA 1
ATOM 1381 C C . ARG A 1 177 ? -24.647 6.325 28.175 1.00 42.25 177 ARG A C 1
ATOM 1383 O O . ARG A 1 177 ? -23.822 5.424 28.294 1.00 42.25 177 ARG A O 1
ATOM 1390 N N . SER A 1 178 ? -25.364 6.795 29.191 1.00 36.91 178 SER A N 1
ATOM 1391 C CA . SER A 1 178 ? -25.432 6.121 30.489 1.00 36.91 178 SER A CA 1
ATOM 1392 C C . SER A 1 178 ? -26.283 4.854 30.387 1.00 36.91 178 SER A C 1
ATOM 1394 O O . SER A 1 178 ? -27.309 4.839 29.707 1.00 36.91 178 SER A O 1
ATOM 1396 N N . VAL A 1 179 ? -25.914 3.795 31.100 1.00 37.44 179 VAL A N 1
ATOM 1397 C CA . VAL A 1 179 ? -26.789 2.631 31.286 1.00 37.44 179 VAL A CA 1
ATOM 1398 C C . VAL A 1 179 ? -27.135 2.552 32.764 1.00 37.44 179 VAL A C 1
ATOM 1400 O O . VAL A 1 179 ? -26.304 2.138 33.563 1.00 37.44 179 VAL A O 1
ATOM 1403 N N . SER A 1 180 ? -28.360 2.931 33.130 1.00 31.59 180 SER A N 1
ATOM 1404 C CA . SER A 1 180 ? -28.921 2.614 34.444 1.00 31.59 180 SER A CA 1
ATOM 1405 C C . SER A 1 180 ? -29.962 1.501 34.290 1.00 31.59 180 SER A C 1
ATOM 1407 O O . SER A 1 180 ? -30.823 1.542 33.413 1.00 31.59 180 SER A O 1
ATOM 1409 N N . GLY A 1 181 ? -29.854 0.449 35.106 1.00 35.09 181 GLY A N 1
ATOM 1410 C CA . GLY A 1 181 ? -30.940 -0.520 35.303 1.00 35.09 181 GLY A CA 1
ATOM 1411 C C . GLY A 1 181 ? -31.467 -1.242 34.053 1.00 35.09 181 GLY A C 1
ATOM 1412 O O . GLY A 1 181 ? -32.676 -1.393 33.908 1.00 35.09 181 GLY A O 1
ATOM 1413 N N . GLY A 1 182 ? -30.598 -1.693 33.142 1.00 36.12 182 GLY A N 1
ATOM 1414 C CA . GLY A 1 182 ? -30.999 -2.591 32.046 1.00 36.12 182 GLY A CA 1
ATOM 1415 C C . GLY A 1 182 ? -31.847 -1.964 30.927 1.00 36.12 182 GLY A C 1
ATOM 1416 O O . GLY A 1 182 ? -32.259 -2.683 30.019 1.00 36.12 182 GLY A O 1
ATOM 1417 N N . LYS A 1 183 ? -32.073 -0.642 30.935 1.00 34.78 183 LYS A N 1
ATOM 1418 C CA . LYS A 1 183 ? -32.662 0.104 29.811 1.00 34.78 183 LYS A CA 1
ATOM 1419 C C . LYS A 1 183 ? -31.707 1.204 29.342 1.00 34.78 183 LYS A C 1
ATOM 1421 O O . LYS A 1 183 ? -31.234 2.016 30.133 1.00 34.78 183 LYS A O 1
ATOM 1426 N N . GLU A 1 184 ? -31.409 1.213 28.041 1.00 37.47 184 GLU A N 1
ATOM 1427 C CA . GLU A 1 184 ? -30.589 2.245 27.396 1.00 37.47 184 GLU A CA 1
ATOM 1428 C C . GLU A 1 184 ? -31.276 3.610 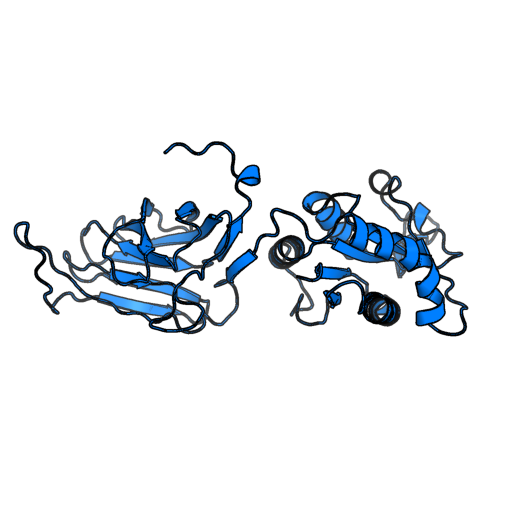27.535 1.00 37.47 184 GLU A C 1
ATOM 1430 O O . GLU A 1 184 ? -32.265 3.879 26.856 1.00 37.47 184 GLU A O 1
ATOM 1435 N N . THR A 1 185 ? -30.757 4.475 28.405 1.00 34.16 185 THR A N 1
ATOM 1436 C CA . THR A 1 185 ? -31.247 5.851 28.549 1.00 34.16 185 THR A CA 1
ATOM 1437 C C . THR A 1 185 ? -30.093 6.789 28.212 1.00 34.16 185 THR A C 1
ATOM 1439 O O . THR A 1 185 ? -29.092 6.834 28.922 1.00 34.16 185 THR A O 1
ATOM 1442 N N . VAL A 1 186 ? -30.182 7.487 27.078 1.00 38.72 186 VAL A N 1
ATOM 1443 C CA . VAL A 1 186 ? -29.152 8.438 26.631 1.00 38.72 186 VAL A CA 1
ATOM 1444 C C . VAL A 1 186 ? -29.226 9.676 27.524 1.00 38.72 186 VAL A C 1
ATOM 1446 O O . VAL A 1 186 ? -30.133 10.489 27.369 1.00 38.72 186 VAL A O 1
ATOM 1449 N N . THR A 1 187 ? -28.295 9.819 28.466 1.00 36.22 187 THR A N 1
ATOM 1450 C CA . THR A 1 187 ? -28.183 11.021 29.307 1.00 36.22 187 THR A CA 1
ATOM 1451 C C . THR A 1 187 ? -26.922 11.782 28.910 1.00 36.22 187 THR A C 1
ATOM 1453 O O . THR A 1 187 ? -25.834 11.220 28.954 1.00 36.22 187 THR A O 1
ATOM 1456 N N . LEU A 1 188 ? -27.055 13.064 28.554 1.00 40.56 188 LEU A N 1
ATOM 1457 C CA . LEU A 1 188 ? -25.983 13.966 28.082 1.00 40.56 188 LEU A CA 1
ATOM 1458 C C . LEU A 1 188 ? -24.922 14.340 29.151 1.00 40.56 188 LEU A C 1
ATOM 1460 O O . LEU A 1 188 ? -24.207 15.322 28.991 1.00 40.56 188 LEU A O 1
ATOM 1464 N N . LEU A 1 189 ? -24.822 13.603 30.262 1.00 40.81 189 LEU A N 1
ATOM 1465 C CA . LEU A 1 189 ? -24.136 14.035 31.493 1.00 40.81 189 LEU A CA 1
ATOM 1466 C C . LEU A 1 189 ? -22.907 13.189 31.874 1.00 40.81 189 LEU A C 1
ATOM 1468 O O . LEU A 1 189 ? -22.611 13.036 33.056 1.00 40.81 189 LEU A O 1
ATOM 1472 N N . SER A 1 190 ? -22.169 12.626 30.915 1.00 45.78 190 SER A N 1
ATOM 1473 C CA . SER A 1 190 ? -20.860 12.026 31.227 1.00 45.78 190 SER A CA 1
ATOM 1474 C C . SER A 1 190 ? -19.737 12.975 30.829 1.00 45.78 190 SER A C 1
ATOM 1476 O O . SER A 1 190 ? -19.657 13.398 29.681 1.00 45.78 190 SER A O 1
ATOM 1478 N N . ASN A 1 191 ? -18.843 13.283 31.762 1.00 47.44 191 ASN A N 1
ATOM 1479 C CA . ASN A 1 191 ? -17.675 14.105 31.481 1.00 47.44 191 ASN A CA 1
ATOM 1480 C C . ASN A 1 191 ? -16.562 13.232 30.884 1.00 47.44 191 ASN A C 1
ATOM 1482 O O . ASN A 1 191 ? -16.071 12.302 31.536 1.00 47.44 191 ASN A O 1
ATOM 1486 N N . GLY A 1 192 ? -16.143 13.563 29.671 1.00 52.38 192 GLY A N 1
ATOM 1487 C CA . GLY A 1 192 ? -14.887 13.134 29.072 1.00 52.38 192 GLY A CA 1
ATOM 1488 C C . GLY A 1 192 ? -14.694 13.771 27.702 1.00 52.38 192 GLY A C 1
ATOM 1489 O O . GLY A 1 192 ? -15.593 14.429 27.179 1.00 52.38 192 GLY A O 1
ATOM 1490 N N . GLU A 1 193 ? -13.473 13.685 27.194 1.00 57.91 193 GLU A N 1
ATOM 1491 C CA . GLU A 1 193 ? -12.992 14.510 26.090 1.00 57.91 193 GLU A CA 1
ATOM 1492 C C . GLU A 1 193 ? -12.351 13.608 25.037 1.00 57.91 193 GLU A C 1
ATOM 1494 O O . GLU A 1 193 ? -11.508 12.773 25.356 1.00 57.91 193 GLU A O 1
ATOM 1499 N N . LEU A 1 194 ? -12.764 13.764 23.781 1.00 61.47 194 LEU A N 1
ATOM 1500 C CA . LEU A 1 194 ? -12.118 13.120 22.646 1.00 61.47 194 LEU A CA 1
ATOM 1501 C C . LEU A 1 194 ? -11.228 14.148 21.957 1.00 61.47 194 LEU A C 1
ATOM 1503 O O . LEU A 1 194 ? -11.720 15.179 21.498 1.00 61.47 194 LEU A O 1
ATOM 1507 N N . ARG A 1 195 ? -9.930 13.868 21.855 1.00 66.19 195 ARG A N 1
ATOM 1508 C CA . ARG A 1 195 ? -8.956 14.763 21.223 1.00 66.19 195 ARG A CA 1
ATOM 1509 C C . ARG A 1 195 ? -8.171 14.027 20.155 1.00 66.19 195 ARG A C 1
ATOM 1511 O O . ARG A 1 195 ? -7.690 12.927 20.391 1.00 66.19 195 ARG A O 1
ATOM 1518 N N . ALA A 1 196 ? -8.006 14.652 18.997 1.00 66.94 196 ALA A N 1
ATOM 1519 C CA . ALA A 1 196 ? -7.039 14.218 17.999 1.00 66.94 196 ALA A CA 1
ATOM 1520 C C . ALA A 1 196 ? -5.813 15.129 18.089 1.00 66.94 196 ALA A C 1
ATOM 1522 O O . ALA A 1 196 ? -5.934 16.351 17.981 1.00 66.94 196 ALA A O 1
ATOM 1523 N N . THR A 1 197 ? -4.644 14.548 18.316 1.00 69.94 197 THR A N 1
ATOM 1524 C CA . THR A 1 197 ? -3.384 15.286 18.374 1.00 69.94 197 THR A CA 1
ATOM 1525 C C . THR A 1 197 ? -2.815 15.513 16.962 1.00 69.94 197 THR A C 1
ATOM 1527 O O . THR A 1 197 ? -3.194 14.812 16.017 1.00 69.94 197 THR A O 1
ATOM 1530 N N . PRO A 1 198 ? -1.895 16.481 16.772 1.00 65.25 198 PRO A N 1
ATOM 1531 C CA . PRO A 1 198 ? -1.292 16.757 15.463 1.00 65.25 198 PRO A CA 1
ATOM 1532 C C . PRO A 1 198 ? -0.547 15.568 14.833 1.00 65.25 198 PRO A C 1
ATOM 1534 O O . PRO A 1 198 ? -0.460 15.483 13.611 1.00 65.25 198 PRO A O 1
ATOM 1537 N N . ASP A 1 199 ? -0.032 14.648 15.649 1.00 66.81 199 ASP A N 1
ATOM 1538 C CA . ASP A 1 199 ? 0.622 13.400 15.234 1.00 66.81 199 ASP A CA 1
ATOM 1539 C C . ASP A 1 199 ? -0.367 12.285 14.848 1.00 66.81 199 ASP A C 1
ATOM 1541 O O . ASP A 1 199 ? 0.055 11.197 14.469 1.00 66.81 199 ASP A O 1
ATOM 1545 N N . GLY A 1 200 ? -1.677 12.545 14.902 1.00 67.50 200 GLY A N 1
ATOM 1546 C CA . GLY A 1 200 ? -2.704 11.575 14.524 1.00 67.50 200 GLY A CA 1
ATOM 1547 C C . GLY A 1 200 ? -3.054 10.574 15.626 1.00 67.50 200 GLY A C 1
ATOM 1548 O O . GLY A 1 200 ? -3.706 9.566 15.349 1.00 67.50 200 GLY A O 1
ATOM 1549 N N . THR A 1 201 ? -2.658 10.845 16.872 1.00 78.81 201 THR A N 1
ATOM 1550 C CA . THR A 1 201 ? -3.097 10.064 18.028 1.00 78.81 201 THR A CA 1
ATOM 1551 C C . THR A 1 201 ? -4.495 10.516 18.450 1.00 78.81 201 THR A C 1
ATOM 1553 O O . THR A 1 201 ? -4.758 11.697 18.680 1.00 78.81 201 THR A O 1
ATOM 1556 N N . LEU A 1 202 ? -5.413 9.561 18.566 1.00 77.00 202 LEU A N 1
ATOM 1557 C CA . LEU A 1 202 ? -6.719 9.759 19.172 1.00 77.00 202 LEU A CA 1
ATOM 1558 C C . LEU A 1 202 ? -6.612 9.500 20.674 1.00 77.00 202 LEU A C 1
ATOM 1560 O O . LEU A 1 202 ? -6.225 8.408 21.078 1.00 77.00 202 LEU A O 1
ATOM 1564 N N . CYS A 1 203 ? -6.968 10.482 21.491 1.00 78.62 203 CYS A N 1
ATOM 1565 C CA . CYS A 1 203 ? -7.063 10.369 22.940 1.00 78.62 203 CYS A CA 1
ATOM 1566 C C . CYS A 1 203 ? -8.531 10.412 23.360 1.00 78.62 203 CYS A C 1
ATOM 1568 O O . CYS A 1 203 ? -9.250 11.341 22.989 1.00 78.62 203 CYS A O 1
ATOM 1570 N N . ILE A 1 204 ? -8.956 9.426 24.143 1.00 77.50 204 ILE A N 1
ATOM 1571 C CA . ILE A 1 204 ? -10.263 9.385 24.795 1.00 77.50 204 ILE A CA 1
ATOM 1572 C C . ILE A 1 204 ? -10.021 9.513 26.297 1.00 77.50 204 ILE A C 1
ATOM 1574 O O . ILE A 1 204 ? -9.630 8.544 26.946 1.00 77.50 204 ILE A O 1
ATOM 1578 N N . ASP A 1 205 ? -10.270 10.699 26.847 1.00 71.38 205 ASP A N 1
ATOM 1579 C CA . ASP A 1 205 ? -10.163 10.973 28.277 1.00 71.38 205 ASP A CA 1
ATOM 1580 C C . ASP A 1 205 ? -11.490 10.692 28.979 1.00 71.38 205 ASP A C 1
ATOM 1582 O O . ASP A 1 205 ? -12.517 11.307 28.677 1.00 71.38 205 ASP A O 1
ATOM 1586 N N . ARG A 1 206 ? -11.477 9.812 29.979 1.00 71.00 206 ARG A N 1
ATOM 1587 C CA . ARG A 1 206 ? -12.650 9.482 30.789 1.00 71.00 206 ARG A CA 1
ATOM 1588 C C . ARG A 1 206 ? -12.543 10.137 32.153 1.00 71.00 206 ARG A C 1
ATOM 1590 O O . ARG A 1 206 ? -11.636 9.854 32.926 1.00 71.00 206 ARG A O 1
ATOM 1597 N N . ARG A 1 207 ? -13.521 10.984 32.489 1.00 66.50 207 ARG A N 1
ATOM 1598 C CA . ARG A 1 207 ? -13.621 11.617 33.819 1.00 66.50 207 ARG A CA 1
ATOM 1599 C C . ARG A 1 207 ? -14.801 11.109 34.646 1.00 66.50 207 ARG A C 1
ATOM 1601 O O . ARG A 1 207 ? -14.947 11.497 35.799 1.00 66.50 207 ARG A O 1
ATOM 1608 N N . SER A 1 208 ? -15.647 10.253 34.077 1.00 60.72 208 SER A N 1
ATOM 1609 C CA . SER A 1 208 ? -16.825 9.696 34.745 1.00 60.72 208 SER A CA 1
ATOM 1610 C C . SER A 1 208 ? -16.938 8.193 34.509 1.00 60.72 208 SER A C 1
ATOM 1612 O O . SER A 1 208 ? -16.509 7.675 33.472 1.00 60.72 208 SER A O 1
ATOM 1614 N N . ARG A 1 209 ? -17.508 7.495 35.500 1.00 58.91 209 ARG A N 1
ATOM 1615 C CA . ARG A 1 209 ? -17.604 6.035 35.483 1.00 58.91 209 ARG A CA 1
ATOM 1616 C C . ARG A 1 209 ? -18.485 5.552 34.345 1.00 58.91 209 ARG A C 1
ATOM 1618 O O . ARG A 1 209 ? -18.056 4.633 33.693 1.00 58.91 209 ARG A O 1
ATOM 1625 N N . ASP A 1 210 ? -19.589 6.210 33.995 1.00 55.84 210 ASP A N 1
ATOM 1626 C CA . ASP A 1 210 ? -20.600 5.638 33.081 1.00 55.84 210 ASP A CA 1
ATOM 1627 C C . ASP A 1 210 ? -20.510 6.096 31.612 1.00 55.84 210 ASP A C 1
ATOM 1629 O O . ASP A 1 210 ? -21.426 5.858 30.823 1.00 55.84 210 ASP A O 1
ATOM 1633 N N . ALA A 1 211 ? -19.422 6.767 31.230 1.00 53.62 211 ALA A N 1
ATOM 1634 C CA . ALA A 1 211 ? -19.232 7.270 29.873 1.00 53.62 211 ALA A CA 1
ATOM 1635 C C . ALA A 1 211 ? -18.942 6.139 28.870 1.00 53.62 211 ALA A C 1
ATOM 1637 O O . ALA A 1 211 ? -17.989 5.381 29.050 1.00 53.62 211 ALA A O 1
ATOM 1638 N N . ARG A 1 212 ? -19.721 6.074 27.783 1.00 57.66 212 ARG A N 1
ATOM 1639 C CA . ARG A 1 212 ? -19.401 5.303 26.570 1.00 57.66 212 ARG A CA 1
ATOM 1640 C C . ARG A 1 212 ? -19.068 6.262 25.435 1.00 57.66 212 ARG A C 1
ATOM 1642 O O . ARG A 1 212 ? -19.728 7.290 25.304 1.00 57.66 212 ARG A O 1
ATOM 1649 N N . TYR A 1 213 ? -18.093 5.890 24.612 1.00 60.62 213 TYR A N 1
ATOM 1650 C CA . TYR A 1 213 ? -17.697 6.632 23.415 1.00 60.62 213 TYR A CA 1
ATOM 1651 C C . TYR A 1 213 ? -17.830 5.744 22.190 1.00 60.62 213 TYR A C 1
ATOM 1653 O O . TYR A 1 213 ? -17.606 4.538 22.274 1.00 60.62 213 TYR A O 1
ATOM 1661 N N . GLU A 1 214 ? -18.179 6.364 21.067 1.00 65.50 214 GLU A N 1
ATOM 1662 C CA . GLU A 1 214 ? -18.332 5.705 19.777 1.00 65.50 214 GLU A CA 1
ATOM 1663 C C . GLU A 1 214 ? -17.508 6.470 18.736 1.00 65.50 214 GLU A C 1
ATOM 1665 O O . GLU A 1 214 ? -17.739 7.656 18.495 1.00 65.50 214 GLU A O 1
ATOM 1670 N N . VAL A 1 215 ? -16.533 5.803 18.116 1.00 64.31 215 VAL A N 1
ATOM 1671 C CA . VAL A 1 215 ? -15.725 6.381 17.032 1.00 64.31 215 VAL A CA 1
ATOM 1672 C C . VAL A 1 215 ? -16.057 5.654 15.743 1.00 64.31 215 VAL A C 1
ATOM 1674 O O . VAL A 1 215 ? -15.790 4.460 15.639 1.00 64.31 215 VAL A O 1
ATOM 1677 N N . THR A 1 216 ? -16.620 6.360 14.762 1.00 66.50 216 THR A N 1
ATOM 1678 C CA . THR A 1 216 ? -16.936 5.788 13.444 1.00 66.50 216 THR A CA 1
ATOM 1679 C C . THR A 1 216 ? -15.903 6.240 12.416 1.00 66.50 216 THR A C 1
ATOM 1681 O O . THR A 1 216 ? -15.649 7.436 12.263 1.00 66.50 216 THR A O 1
ATOM 1684 N N . LEU A 1 217 ? -15.296 5.294 11.695 1.00 61.97 217 LEU A N 1
ATOM 1685 C CA . LEU A 1 217 ? -14.295 5.621 10.677 1.00 61.97 217 LEU A CA 1
ATOM 1686 C C . LEU A 1 217 ? -14.998 5.929 9.346 1.00 61.97 217 LEU A C 1
ATOM 1688 O O . LEU A 1 217 ? -15.409 5.003 8.664 1.00 61.97 217 LEU A O 1
ATOM 1692 N N . CYS A 1 218 ? -15.139 7.192 8.940 1.00 62.00 218 CYS A N 1
ATOM 1693 C CA . CYS A 1 218 ? -15.780 7.545 7.660 1.00 62.00 218 CYS A CA 1
ATOM 1694 C C . CYS A 1 218 ? -14.799 8.268 6.717 1.00 62.00 218 CYS A C 1
ATOM 1696 O O . CYS A 1 218 ? -14.744 9.499 6.734 1.00 62.00 218 CYS A O 1
ATOM 1698 N N . PRO A 1 219 ? -14.043 7.548 5.861 1.00 54.69 219 PRO A N 1
ATOM 1699 C CA . PRO A 1 219 ? -13.006 8.146 5.010 1.00 54.69 219 PRO A CA 1
ATOM 1700 C C . PRO A 1 219 ? -13.548 9.190 4.023 1.00 54.69 219 PRO A C 1
ATOM 1702 O O . PRO A 1 219 ? -12.843 10.125 3.648 1.00 54.69 219 PRO A O 1
ATOM 1705 N N . ALA A 1 220 ? -14.806 9.025 3.606 1.00 57.44 220 ALA A N 1
ATOM 1706 C CA . ALA A 1 220 ? -15.494 9.891 2.651 1.00 57.44 220 ALA A CA 1
ATOM 1707 C C . ALA A 1 220 ? -16.368 10.983 3.306 1.00 57.44 220 ALA A C 1
ATOM 1709 O O . ALA A 1 220 ? -17.110 11.662 2.597 1.00 57.44 220 ALA A O 1
ATOM 1710 N N . GLY A 1 221 ? -16.297 11.161 4.630 1.00 55.03 221 GLY A N 1
ATOM 1711 C CA . GLY A 1 221 ? -17.085 12.154 5.371 1.00 55.03 221 GLY A CA 1
ATOM 1712 C C . GLY A 1 221 ? -18.321 11.584 6.091 1.00 55.03 221 GLY A C 1
ATOM 1713 O O . GLY A 1 221 ? -18.612 10.391 6.000 1.00 55.03 221 GLY A O 1
ATOM 1714 N N . PRO A 1 222 ? -19.070 12.420 6.832 1.00 54.31 222 PRO A N 1
ATOM 1715 C CA . PRO A 1 222 ? -20.170 11.986 7.689 1.00 54.31 222 PRO A CA 1
ATOM 1716 C C . PRO A 1 222 ? -21.342 11.473 6.853 1.00 54.31 222 PRO A C 1
ATOM 1718 O O . PRO A 1 222 ? -21.630 11.992 5.775 1.00 54.31 222 PRO A O 1
ATOM 1721 N N . GLY A 1 223 ? -22.034 10.446 7.350 1.00 57.56 223 GLY A N 1
ATOM 1722 C CA . GLY A 1 223 ? -23.162 9.830 6.641 1.00 57.56 223 GLY A CA 1
ATOM 1723 C C . GLY A 1 223 ? -22.767 9.048 5.381 1.00 57.56 223 GLY A C 1
ATOM 1724 O O . GLY A 1 223 ? -23.637 8.494 4.712 1.00 57.56 223 GLY A O 1
ATOM 1725 N N . LYS A 1 224 ? -21.470 8.979 5.051 1.00 63.84 224 LYS A N 1
ATOM 1726 C CA . LYS A 1 224 ? -20.924 8.050 4.059 1.00 63.84 224 LYS A CA 1
ATOM 1727 C C . LYS A 1 224 ? -20.442 6.784 4.764 1.00 63.84 224 LYS A C 1
ATOM 1729 O O . LYS A 1 224 ? -19.977 6.866 5.904 1.00 63.84 224 LYS A O 1
ATOM 1734 N N . PRO A 1 225 ? -20.548 5.621 4.112 1.00 64.19 225 PRO A N 1
ATOM 1735 C CA . PRO A 1 225 ? -20.095 4.388 4.724 1.00 64.19 225 PRO A CA 1
ATOM 1736 C C . PRO A 1 225 ? -18.578 4.371 4.899 1.00 64.19 225 PRO A C 1
ATOM 1738 O O . PRO A 1 225 ? -17.839 4.973 4.116 1.00 64.19 225 PRO A O 1
ATOM 1741 N N . SER A 1 226 ? -18.121 3.650 5.923 1.00 62.47 226 SER A N 1
ATOM 1742 C CA . SER A 1 226 ? -16.704 3.338 6.117 1.00 62.47 226 SER A CA 1
ATOM 1743 C C . SER A 1 226 ? -16.167 2.549 4.929 1.00 62.47 226 SER A C 1
ATOM 1745 O O . SER A 1 226 ? -15.031 2.750 4.513 1.00 62.47 226 SER A O 1
ATOM 1747 N N . LEU A 1 227 ? -17.005 1.661 4.387 1.00 69.38 227 LEU A N 1
ATOM 1748 C CA . LEU A 1 227 ? -16.671 0.722 3.327 1.00 69.38 227 LEU A CA 1
ATOM 1749 C C . LEU A 1 227 ? -17.824 0.687 2.320 1.00 69.38 227 LEU A C 1
ATOM 1751 O O . LEU A 1 227 ? -18.950 0.379 2.706 1.00 69.38 227 LEU A O 1
ATOM 1755 N N . GLY A 1 228 ? -17.556 1.000 1.048 1.00 64.69 228 GLY A N 1
ATOM 1756 C CA . GLY A 1 228 ? -18.528 0.783 -0.036 1.00 64.69 228 GLY A CA 1
ATOM 1757 C C . GLY A 1 228 ? -18.706 -0.708 -0.351 1.00 64.69 228 GLY A C 1
ATOM 1758 O O . GLY A 1 228 ? -17.940 -1.516 0.159 1.00 64.69 228 GLY A O 1
ATOM 1759 N N . ARG A 1 229 ? -19.633 -1.093 -1.234 1.00 64.00 229 ARG A N 1
ATOM 1760 C CA . ARG A 1 229 ? -19.834 -2.495 -1.689 1.00 64.00 229 ARG A CA 1
ATOM 1761 C C . ARG A 1 229 ? -18.667 -3.037 -2.535 1.00 64.00 229 ARG A C 1
ATOM 1763 O O . ARG A 1 229 ? -18.237 -2.355 -3.462 1.00 64.00 229 ARG A O 1
ATOM 1770 N N . ARG A 1 230 ? -18.153 -4.249 -2.252 1.00 62.53 230 ARG A N 1
ATOM 1771 C CA . ARG A 1 230 ? -17.227 -5.023 -3.134 1.00 62.53 230 ARG A CA 1
ATOM 1772 C C . ARG A 1 230 ? -17.258 -6.524 -2.806 1.00 62.53 230 ARG A C 1
ATOM 1774 O O . ARG A 1 230 ? -17.429 -6.832 -1.628 1.00 62.53 230 ARG A O 1
ATOM 1781 N N . PRO A 1 231 ? -17.017 -7.396 -3.805 1.00 50.72 231 PRO A N 1
ATOM 1782 C CA . PRO A 1 231 ? -16.868 -8.840 -3.612 1.00 50.72 231 PRO A CA 1
ATOM 1783 C C . PRO A 1 231 ? -15.626 -9.191 -2.780 1.00 50.72 231 PRO A C 1
ATOM 1785 O O . PRO A 1 231 ? -14.603 -8.529 -2.924 1.00 50.72 231 PRO A O 1
ATOM 1788 N N . ASP A 1 232 ? -15.763 -10.229 -1.951 1.00 55.53 232 ASP A N 1
ATOM 1789 C CA . ASP A 1 232 ? -14.754 -10.883 -1.097 1.00 55.53 232 ASP A CA 1
ATOM 1790 C C . ASP A 1 232 ? -13.989 -9.967 -0.138 1.00 55.53 232 ASP A C 1
ATOM 1792 O O . ASP A 1 232 ? -13.019 -9.318 -0.509 1.00 55.53 232 ASP A O 1
ATOM 1796 N N . ARG A 1 233 ? -14.432 -9.918 1.129 1.00 67.81 233 ARG A N 1
ATOM 1797 C CA . ARG A 1 233 ? -13.863 -9.009 2.130 1.00 67.81 233 ARG A CA 1
ATOM 1798 C C . ARG A 1 233 ? -13.496 -9.715 3.419 1.00 67.81 233 ARG A C 1
ATOM 1800 O O . ARG A 1 233 ? -14.359 -10.025 4.248 1.00 67.81 233 ARG A O 1
ATOM 1807 N N . VAL A 1 234 ? -12.195 -9.856 3.622 1.00 75.56 234 VAL A N 1
ATOM 1808 C CA . VAL A 1 234 ? -11.623 -9.880 4.961 1.00 75.56 234 VAL A CA 1
ATOM 1809 C C . VAL A 1 234 ? -10.960 -8.527 5.176 1.00 75.56 234 VAL A C 1
ATOM 1811 O O . VAL A 1 234 ? -10.182 -8.053 4.358 1.00 75.56 234 VAL A O 1
ATOM 1814 N N . LEU A 1 235 ? -11.316 -7.865 6.266 1.00 79.06 235 LEU A N 1
ATOM 1815 C CA . LEU A 1 235 ? -10.788 -6.557 6.606 1.00 79.06 235 LEU A CA 1
ATOM 1816 C C . LEU A 1 235 ? -9.714 -6.734 7.660 1.00 79.06 235 LEU A C 1
ATOM 1818 O O . LEU A 1 235 ? -9.992 -7.251 8.740 1.00 79.06 235 LEU A O 1
ATOM 1822 N N . LEU A 1 236 ? -8.516 -6.252 7.372 1.00 81.31 236 LEU A N 1
ATOM 1823 C CA . LEU A 1 236 ? -7.454 -6.150 8.351 1.00 81.31 236 LEU A CA 1
ATOM 1824 C C . LEU A 1 236 ? -7.445 -4.739 8.938 1.00 81.31 236 LEU A C 1
ATOM 1826 O O . LEU A 1 236 ? -7.127 -3.771 8.248 1.00 81.31 236 LEU A O 1
ATOM 1830 N N . LEU A 1 237 ? -7.792 -4.628 10.218 1.00 82.69 237 LEU A N 1
ATOM 1831 C CA . LEU A 1 237 ? -7.607 -3.423 11.014 1.00 82.69 237 LEU A CA 1
ATOM 1832 C C . LEU A 1 237 ? -6.346 -3.578 11.865 1.00 82.69 237 LEU A C 1
ATOM 1834 O O . LEU A 1 237 ? -6.285 -4.444 12.739 1.00 82.69 237 LEU A O 1
ATOM 1838 N N . THR A 1 238 ? -5.367 -2.704 11.652 1.00 84.06 238 THR A N 1
ATOM 1839 C CA . THR A 1 238 ? -4.201 -2.582 12.533 1.00 84.06 238 THR A CA 1
ATOM 1840 C C . THR A 1 238 ? -4.182 -1.223 13.204 1.00 84.06 238 THR A C 1
ATOM 1842 O O . THR A 1 238 ? -4.464 -0.212 12.562 1.00 84.06 238 THR A O 1
ATOM 1845 N N . LEU A 1 239 ? -3.827 -1.186 14.481 1.00 86.50 239 LEU A N 1
ATOM 1846 C CA . LEU A 1 239 ? -3.607 0.045 15.233 1.00 86.50 239 LEU A CA 1
ATOM 1847 C C . LEU A 1 239 ? -2.659 -0.219 16.401 1.00 86.50 239 LEU A C 1
ATOM 1849 O O . LEU A 1 239 ? -2.419 -1.367 16.753 1.00 86.50 239 LEU A O 1
ATOM 1853 N N . GLU A 1 240 ? -2.164 0.829 17.041 1.00 88.38 240 GLU A N 1
ATOM 1854 C CA . GLU A 1 240 ? -1.547 0.715 18.362 1.00 88.38 240 GLU A CA 1
ATOM 1855 C C . GLU A 1 240 ? -2.461 1.340 19.407 1.00 88.38 240 GLU A C 1
ATOM 1857 O O . GLU A 1 240 ? -3.068 2.387 19.158 1.00 88.38 240 GLU A O 1
ATOM 1862 N N . ALA A 1 241 ? -2.525 0.718 20.581 1.00 90.56 241 ALA A N 1
ATOM 1863 C CA . ALA A 1 241 ? -3.281 1.221 21.712 1.00 90.56 241 ALA A CA 1
ATOM 1864 C C . ALA A 1 241 ? -2.445 1.233 22.993 1.00 90.56 241 ALA A C 1
ATOM 1866 O O . ALA A 1 241 ? -1.584 0.375 23.199 1.00 90.56 241 ALA A O 1
ATOM 1867 N N . ARG A 1 242 ? -2.719 2.200 23.865 1.00 92.06 242 ARG A N 1
ATOM 1868 C CA . ARG A 1 242 ? -2.239 2.228 25.252 1.00 92.06 242 ARG A CA 1
ATOM 1869 C C . ARG A 1 242 ? -3.298 2.853 26.153 1.00 92.06 242 ARG A C 1
ATOM 1871 O O . ARG A 1 242 ? -4.170 3.572 25.664 1.00 92.06 242 ARG A O 1
ATOM 1878 N N . THR A 1 243 ? -3.193 2.617 27.450 1.00 90.69 243 THR A N 1
ATOM 1879 C CA . THR A 1 243 ? -4.007 3.275 28.474 1.00 90.69 243 THR A CA 1
ATOM 1880 C C . THR A 1 243 ? -3.124 4.024 29.468 1.00 90.69 243 THR A C 1
ATOM 1882 O O . THR A 1 243 ? -2.026 3.574 29.773 1.00 90.69 243 THR A O 1
ATOM 1885 N N . ASP A 1 244 ? -3.607 5.149 29.984 1.00 89.06 244 ASP A N 1
ATOM 1886 C CA . ASP A 1 244 ? -3.100 5.762 31.206 1.00 89.06 244 ASP A CA 1
ATOM 1887 C C . ASP A 1 244 ? -4.165 5.603 32.302 1.00 89.06 244 ASP A C 1
ATOM 1889 O O . ASP A 1 244 ? -5.295 6.080 32.173 1.00 89.06 244 ASP A O 1
ATOM 1893 N N . GLY A 1 245 ? -3.796 4.930 33.394 1.00 85.44 245 GLY A N 1
ATOM 1894 C CA . GLY A 1 245 ? -4.710 4.581 34.480 1.00 85.44 245 GLY A CA 1
ATOM 1895 C C . GLY A 1 245 ? -5.226 3.149 34.352 1.00 85.44 245 GLY A C 1
ATOM 1896 O O . GLY A 1 245 ? -4.446 2.202 34.402 1.00 85.44 245 GLY A O 1
ATOM 1897 N N . GLU A 1 246 ? -6.540 2.990 34.236 1.00 83.81 246 GLU A N 1
ATOM 1898 C CA . GLU A 1 246 ? -7.214 1.688 34.285 1.00 83.81 246 GLU A CA 1
ATOM 1899 C C . GLU A 1 246 ? -7.301 0.994 32.911 1.00 83.81 246 GLU A C 1
ATOM 1901 O O . GLU A 1 246 ? -7.233 1.657 31.875 1.00 83.81 246 GLU A O 1
ATOM 1906 N N . PRO A 1 247 ? -7.498 -0.336 32.864 1.00 84.62 247 PRO A N 1
ATOM 1907 C CA . PRO A 1 247 ? -7.799 -1.056 31.630 1.00 84.62 247 PRO A CA 1
ATOM 1908 C C . PRO A 1 247 ? -9.040 -0.546 30.885 1.00 84.62 247 PRO A C 1
ATOM 1910 O O . PRO A 1 247 ? -10.067 -0.252 31.499 1.00 84.62 247 PRO A O 1
ATOM 1913 N N . HIS A 1 248 ? -8.982 -0.549 29.550 1.00 83.31 248 HIS A N 1
ATOM 1914 C CA . HIS A 1 248 ? -10.123 -0.243 28.677 1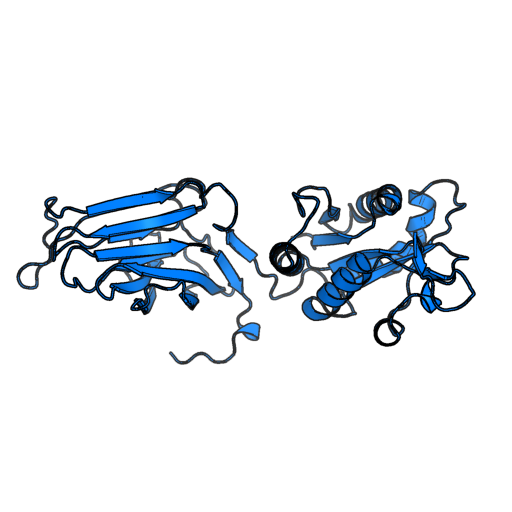.00 83.31 248 HIS A CA 1
ATOM 1915 C C . HIS A 1 248 ? -10.524 -1.462 27.838 1.00 83.31 248 HIS A C 1
ATOM 1917 O O . HIS A 1 248 ? -9.679 -2.083 27.193 1.00 83.31 248 HIS A O 1
ATOM 1923 N N . ASP A 1 249 ? -11.820 -1.782 27.805 1.00 83.75 249 ASP A N 1
ATOM 1924 C CA . ASP A 1 249 ? -12.371 -2.883 27.003 1.00 83.75 249 ASP A CA 1
ATOM 1925 C C . ASP A 1 249 ? -12.884 -2.329 25.667 1.00 83.75 249 ASP A C 1
ATOM 1927 O O . ASP A 1 249 ? -14.055 -1.945 25.530 1.00 83.75 249 ASP A O 1
ATOM 1931 N N . LEU A 1 250 ? -12.011 -2.319 24.661 1.00 84.69 250 LEU A N 1
ATOM 1932 C CA . LEU A 1 250 ? -12.348 -1.858 23.323 1.00 84.69 250 LEU A CA 1
ATOM 1933 C C . LEU A 1 250 ? -13.168 -2.909 22.572 1.00 84.69 250 LEU A C 1
ATOM 1935 O O . LEU A 1 250 ? -12.900 -4.109 22.616 1.00 84.69 250 LEU A O 1
ATOM 1939 N N . SER A 1 251 ? -14.188 -2.452 21.858 1.00 83.81 251 SER A N 1
ATOM 1940 C CA . SER A 1 251 ? -15.028 -3.251 20.977 1.00 83.81 251 SER A CA 1
ATOM 1941 C C . SER A 1 251 ? -14.957 -2.689 19.568 1.00 83.81 251 SER A C 1
ATOM 1943 O O . SER A 1 251 ? -15.246 -1.518 19.354 1.00 83.81 251 SER A O 1
ATOM 1945 N N . PHE A 1 252 ? -14.617 -3.532 18.605 1.00 83.62 252 PHE A N 1
ATOM 1946 C CA . PHE A 1 252 ? -14.527 -3.187 17.193 1.00 83.62 252 PHE A CA 1
ATOM 1947 C C . PHE A 1 252 ? -15.746 -3.777 16.502 1.00 83.62 252 PHE A C 1
ATOM 1949 O O . PHE A 1 252 ? -15.865 -4.993 16.360 1.00 83.62 252 PHE A O 1
ATOM 1956 N N . VAL A 1 253 ? -16.695 -2.916 16.155 1.00 80.00 253 VAL A N 1
ATOM 1957 C CA . VAL A 1 253 ? -18.027 -3.291 15.689 1.00 80.00 253 VAL A CA 1
ATOM 1958 C C . VAL A 1 253 ? -18.158 -2.962 14.213 1.00 80.00 253 VAL A C 1
ATOM 1960 O O . VAL A 1 253 ? -18.000 -1.812 13.809 1.00 80.00 253 VAL A O 1
ATOM 1963 N N . LEU A 1 254 ? -18.525 -3.966 13.426 1.00 79.44 254 LEU A N 1
ATOM 1964 C CA . LEU A 1 254 ? -18.916 -3.805 12.035 1.00 79.44 254 LEU A CA 1
ATOM 1965 C C . LEU A 1 254 ? -20.448 -3.785 11.956 1.00 79.44 254 LEU A C 1
ATOM 1967 O O . LEU A 1 254 ? -21.113 -4.682 12.483 1.00 79.44 254 LEU A O 1
ATOM 1971 N N . LYS A 1 255 ? -21.023 -2.754 11.335 1.00 79.12 255 LYS A N 1
ATOM 1972 C CA . LYS A 1 255 ? -22.478 -2.589 11.161 1.00 79.12 255 LYS A CA 1
ATOM 1973 C C . LYS A 1 255 ? -22.832 -2.305 9.713 1.00 79.12 255 LYS A C 1
ATOM 1975 O O . LYS A 1 255 ? -22.007 -1.764 8.988 1.00 79.12 255 LYS A O 1
ATOM 1980 N N . ARG A 1 256 ? -24.075 -2.579 9.326 1.00 77.25 256 ARG A N 1
ATOM 1981 C CA . ARG A 1 256 ? -24.626 -2.120 8.044 1.00 77.25 256 ARG A CA 1
ATOM 1982 C C . ARG A 1 256 ? -24.865 -0.605 8.080 1.00 77.25 256 ARG A C 1
ATOM 1984 O O . ARG A 1 256 ? -25.300 -0.064 9.095 1.00 77.25 256 ARG A O 1
ATOM 1991 N N . ALA A 1 257 ? -24.560 0.085 6.984 1.00 69.56 257 ALA A N 1
ATOM 1992 C CA . ALA A 1 257 ? -24.745 1.531 6.845 1.00 69.56 257 ALA A CA 1
ATOM 1993 C C . ALA A 1 257 ? -26.170 1.923 6.401 1.00 69.56 257 ALA A C 1
ATOM 1995 O O . ALA A 1 257 ? -26.508 3.102 6.412 1.00 69.56 257 ALA A O 1
ATOM 1996 N N . ASP A 1 258 ? -27.020 0.951 6.053 1.00 68.62 258 ASP A N 1
ATOM 1997 C CA . ASP A 1 258 ? -28.418 1.133 5.625 1.00 68.62 258 ASP A CA 1
ATOM 1998 C C . ASP A 1 258 ? -29.388 1.493 6.773 1.00 68.62 258 ASP A C 1
ATOM 2000 O O . ASP A 1 258 ? -30.601 1.548 6.580 1.00 68.62 258 ASP A O 1
ATOM 2004 N N . GLY A 1 259 ? -28.865 1.756 7.974 1.00 57.72 259 GLY A N 1
ATOM 2005 C CA . GLY A 1 259 ? -29.650 2.118 9.154 1.00 57.72 259 GLY A CA 1
ATOM 2006 C C . GLY A 1 259 ? -30.273 0.924 9.878 1.00 57.72 259 GLY A C 1
ATOM 2007 O O . GLY A 1 259 ? -30.800 1.100 10.982 1.00 57.72 259 GLY A O 1
ATOM 2008 N N . ASN A 1 260 ? -30.167 -0.293 9.330 1.00 56.38 260 ASN A N 1
ATOM 2009 C CA . ASN A 1 260 ? -30.540 -1.493 10.057 1.00 56.38 260 ASN A CA 1
ATOM 2010 C C . ASN A 1 260 ? -29.524 -1.700 11.194 1.00 56.38 260 ASN A C 1
ATOM 2012 O O . ASN A 1 260 ? -28.320 -1.811 10.965 1.00 56.38 260 ASN A O 1
ATOM 2016 N N . ARG A 1 261 ? -29.984 -1.711 12.452 1.00 54.59 261 ARG A N 1
ATOM 2017 C CA . ARG A 1 261 ? -29.118 -1.773 13.653 1.00 54.59 261 ARG A CA 1
ATOM 2018 C C . ARG A 1 261 ? -28.387 -3.113 13.823 1.00 54.59 261 ARG A C 1
ATOM 2020 O O . ARG A 1 261 ? -27.761 -3.334 14.863 1.00 54.59 261 ARG A O 1
ATOM 2027 N N . GLU A 1 262 ? -28.481 -4.000 12.843 1.00 62.72 262 GLU A N 1
ATOM 2028 C CA . GLU A 1 262 ? -27.899 -5.329 12.878 1.00 62.72 262 GLU A CA 1
ATOM 2029 C C . GLU A 1 262 ? -26.367 -5.235 12.895 1.00 62.72 262 GLU A C 1
ATOM 2031 O O . GLU A 1 262 ? -25.720 -4.682 11.998 1.00 62.72 262 GLU A O 1
ATOM 2036 N N . ARG A 1 263 ? -25.781 -5.727 13.992 1.00 69.12 263 ARG A N 1
ATOM 2037 C CA . ARG A 1 263 ? -24.332 -5.862 14.126 1.00 69.12 263 ARG A CA 1
ATOM 2038 C C . ARG A 1 263 ? -23.912 -7.047 13.277 1.00 69.12 263 ARG A C 1
ATOM 2040 O O . ARG A 1 263 ? -24.383 -8.153 13.505 1.00 69.12 263 ARG A O 1
ATOM 2047 N N . VAL A 1 264 ? -23.012 -6.800 12.338 1.00 72.06 264 VAL A N 1
ATOM 2048 C CA . VAL A 1 264 ? -22.430 -7.844 11.497 1.00 72.06 264 VAL A CA 1
ATOM 2049 C C . VAL A 1 264 ? -21.406 -8.639 12.295 1.00 72.06 264 VAL A C 1
ATOM 2051 O O . VAL A 1 264 ? -21.417 -9.862 12.288 1.00 72.06 264 VAL A O 1
ATOM 2054 N N . MET A 1 265 ? -20.520 -7.934 12.998 1.00 78.38 265 MET A N 1
ATOM 2055 C CA . MET A 1 265 ? -19.442 -8.543 13.767 1.00 78.38 265 MET A CA 1
ATOM 2056 C C . MET A 1 265 ? -19.050 -7.630 14.925 1.00 78.38 265 MET A C 1
ATOM 2058 O O . MET A 1 265 ? -19.218 -6.409 14.867 1.00 78.38 265 MET A O 1
ATOM 2062 N N . THR A 1 266 ? -18.548 -8.209 16.010 1.00 80.62 266 THR A N 1
ATOM 2063 C CA . THR A 1 266 ? -17.951 -7.461 17.117 1.00 80.62 266 THR A CA 1
ATOM 2064 C C . THR A 1 266 ? -16.757 -8.233 17.655 1.00 80.62 266 THR A C 1
ATOM 2066 O O . THR A 1 266 ? -16.917 -9.366 18.093 1.00 80.62 266 THR A O 1
ATOM 2069 N N . LEU A 1 267 ? -15.584 -7.605 17.652 1.00 81.88 267 LEU A N 1
ATOM 2070 C CA . LEU A 1 267 ? -14.394 -8.110 18.333 1.00 81.88 267 LEU A CA 1
ATOM 2071 C C . LEU A 1 267 ? -14.149 -7.318 19.607 1.00 81.88 267 LEU A C 1
ATOM 2073 O O . LEU A 1 267 ? -14.411 -6.119 19.647 1.00 81.88 267 LEU A O 1
ATOM 2077 N N . HIS A 1 268 ? -13.625 -7.982 20.630 1.00 85.06 268 HIS A N 1
ATOM 2078 C CA . HIS A 1 268 ? -13.274 -7.367 21.903 1.00 85.06 268 HIS A CA 1
ATOM 2079 C C . HIS A 1 268 ? -11.765 -7.456 22.116 1.00 85.06 268 HIS A C 1
ATOM 2081 O O . HIS A 1 268 ? -11.173 -8.508 21.889 1.00 85.06 268 HIS A O 1
ATOM 2087 N N . ASN A 1 269 ? -11.149 -6.363 22.554 1.00 85.00 269 ASN A N 1
ATOM 2088 C CA . ASN A 1 269 ? -9.744 -6.337 22.932 1.00 85.00 269 ASN A CA 1
ATOM 2089 C C . ASN A 1 269 ? -9.564 -5.449 24.165 1.00 85.00 269 ASN A C 1
ATOM 2091 O O . ASN A 1 269 ? -10.062 -4.324 24.196 1.00 85.00 269 ASN A O 1
ATOM 2095 N N . GLN A 1 270 ? -8.882 -5.966 25.182 1.00 86.44 270 GLN A N 1
ATOM 2096 C CA . GLN A 1 270 ? -8.619 -5.224 26.404 1.00 86.44 270 GLN A CA 1
ATOM 2097 C C . GLN A 1 270 ? -7.242 -4.568 26.327 1.00 86.44 270 GLN A C 1
ATOM 2099 O O . GLN A 1 270 ? -6.228 -5.240 26.154 1.00 86.44 270 GLN A O 1
ATOM 2104 N N . VAL A 1 271 ? -7.207 -3.252 26.508 1.00 86.62 271 VAL A N 1
ATOM 2105 C CA . VAL A 1 271 ? -5.979 -2.459 26.540 1.00 86.62 271 VAL A CA 1
ATOM 2106 C C . VAL A 1 271 ? -5.619 -2.194 27.995 1.00 86.62 271 VAL A C 1
ATOM 2108 O O . VAL A 1 271 ? -6.317 -1.454 28.683 1.00 86.62 271 VAL A O 1
ATOM 2111 N N . THR A 1 272 ? -4.537 -2.811 28.468 1.00 88.38 272 THR A N 1
ATOM 2112 C CA . THR A 1 272 ? -4.069 -2.726 29.867 1.00 88.38 272 THR A CA 1
ATOM 2113 C C . THR A 1 272 ? -2.715 -2.033 30.016 1.00 88.38 272 THR A C 1
ATOM 2115 O O . THR A 1 272 ? -2.336 -1.647 31.117 1.00 88.38 272 THR A O 1
ATOM 2118 N N . SER A 1 273 ? -1.965 -1.901 28.922 1.00 88.25 273 SER A N 1
ATOM 2119 C CA . SER A 1 273 ? -0.581 -1.433 28.938 1.00 88.25 273 SER A CA 1
ATOM 2120 C C . SER A 1 273 ? -0.489 0.086 28.831 1.00 88.25 273 SER A C 1
ATOM 2122 O O . SER A 1 273 ? -1.177 0.699 28.015 1.00 88.25 273 SER A O 1
ATOM 2124 N N . THR A 1 274 ? 0.435 0.676 29.588 1.00 89.81 274 THR A N 1
ATOM 2125 C CA . THR A 1 274 ? 0.861 2.075 29.428 1.00 89.81 274 THR A CA 1
ATOM 2126 C C . THR A 1 274 ? 1.823 2.269 28.255 1.00 89.81 274 THR A C 1
ATOM 2128 O O . THR A 1 274 ? 1.989 3.388 27.764 1.00 89.81 274 THR A O 1
ATOM 2131 N N . ALA A 1 275 ? 2.422 1.182 27.759 1.00 91.00 275 ALA A N 1
ATOM 2132 C CA . ALA A 1 275 ? 3.207 1.165 26.534 1.00 91.00 275 ALA A CA 1
ATOM 2133 C C . ALA A 1 275 ? 2.317 0.917 25.308 1.00 91.00 275 ALA A C 1
ATOM 2135 O O . ALA A 1 275 ? 1.327 0.183 25.368 1.00 91.00 275 ALA A O 1
ATOM 2136 N N . TRP A 1 276 ? 2.708 1.497 24.171 1.00 90.25 276 TRP A N 1
ATOM 2137 C CA . TRP A 1 276 ? 2.048 1.259 22.889 1.00 90.25 276 TRP A CA 1
ATOM 2138 C C . TRP A 1 276 ? 2.081 -0.223 22.531 1.00 90.25 276 TRP A C 1
ATOM 2140 O O . TRP A 1 276 ? 3.148 -0.814 22.383 1.00 90.25 276 TRP A O 1
ATOM 2150 N N . THR A 1 277 ? 0.896 -0.811 22.411 1.00 88.81 277 THR A N 1
ATOM 2151 C CA . THR A 1 277 ? 0.714 -2.226 22.102 1.00 88.81 277 THR A CA 1
ATOM 2152 C C . THR A 1 277 ? 0.039 -2.353 20.739 1.00 88.81 277 THR A C 1
ATOM 2154 O O . THR A 1 277 ? -1.027 -1.758 20.545 1.00 88.81 277 THR A O 1
ATOM 2157 N N . PRO A 1 278 ? 0.625 -3.092 19.782 1.00 87.62 278 PRO A N 1
ATOM 2158 C CA . PRO A 1 278 ? 0.008 -3.301 18.482 1.00 87.62 278 PRO A CA 1
ATOM 2159 C C . PRO A 1 278 ? -1.211 -4.219 18.605 1.00 87.62 278 PRO A C 1
ATOM 2161 O O . PRO A 1 278 ? -1.179 -5.245 19.282 1.00 87.62 278 PRO A O 1
ATOM 2164 N N . LEU A 1 279 ? -2.280 -3.852 17.910 1.00 85.50 279 LEU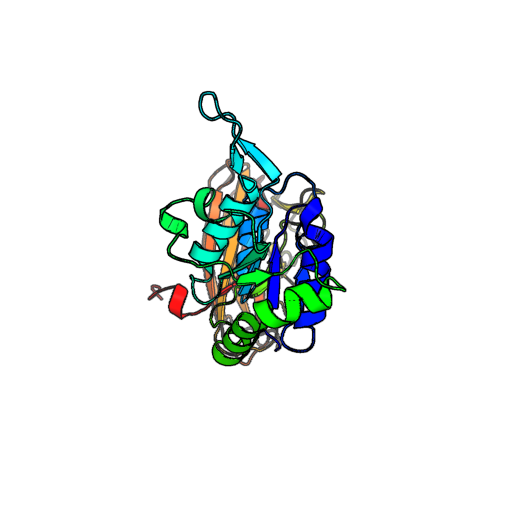 A N 1
ATOM 2165 C CA . LEU A 1 279 ? -3.507 -4.617 17.762 1.00 85.50 279 LEU A CA 1
ATOM 2166 C C . LEU A 1 279 ? -3.702 -4.946 16.285 1.00 85.50 279 LEU A C 1
ATOM 2168 O O . LEU A 1 279 ? -3.658 -4.056 15.433 1.00 85.50 279 LEU A O 1
ATOM 2172 N N . GLN A 1 280 ? -3.953 -6.221 16.001 1.00 85.06 280 GLN A N 1
ATOM 2173 C CA . GLN A 1 280 ? -4.254 -6.730 14.669 1.00 85.06 280 GLN A CA 1
ATOM 2174 C C . GLN A 1 280 ? -5.578 -7.485 14.725 1.00 85.06 280 GLN A C 1
ATOM 2176 O O . GLN A 1 280 ? -5.714 -8.464 15.457 1.00 85.06 280 GLN A O 1
ATOM 2181 N N . LEU A 1 281 ? -6.571 -6.996 13.989 1.00 84.12 281 LEU A N 1
ATOM 2182 C CA . LEU A 1 281 ? -7.939 -7.488 14.053 1.00 84.12 281 LEU A CA 1
ATOM 2183 C C . LEU A 1 281 ? -8.437 -7.778 12.647 1.00 84.12 281 LEU A C 1
ATOM 2185 O O . LEU A 1 281 ? -8.370 -6.922 11.768 1.00 84.12 281 LEU A O 1
ATOM 2189 N N . TYR A 1 282 ? -8.976 -8.975 12.462 1.00 83.38 282 TYR A N 1
ATOM 2190 C CA . TYR A 1 282 ? -9.561 -9.399 11.201 1.00 83.38 282 TYR A CA 1
ATOM 2191 C C . TYR A 1 282 ? -11.079 -9.397 11.329 1.00 83.38 282 TYR A C 1
ATOM 2193 O O . TYR A 1 282 ? -11.649 -10.107 12.156 1.00 83.38 282 TYR A O 1
ATOM 2201 N N . LEU A 1 283 ? -11.735 -8.568 10.530 1.00 80.50 283 LEU A N 1
ATOM 2202 C CA . LEU A 1 283 ? -13.181 -8.405 10.532 1.00 80.50 283 LEU A CA 1
ATOM 2203 C C . LEU A 1 283 ? -13.738 -8.947 9.219 1.00 80.50 283 LEU A C 1
ATOM 2205 O O . LEU A 1 283 ? -13.268 -8.585 8.143 1.00 80.50 283 LEU A O 1
ATOM 2209 N N . ARG A 1 284 ? -14.769 -9.786 9.294 1.00 77.69 284 ARG A N 1
ATOM 2210 C CA . ARG A 1 284 ? -15.491 -10.280 8.121 1.00 77.69 284 ARG A CA 1
ATOM 2211 C C . ARG A 1 284 ? -16.848 -9.598 8.044 1.00 77.69 284 ARG A C 1
ATOM 2213 O O . ARG A 1 284 ? -17.554 -9.492 9.046 1.00 77.69 284 ARG A O 1
ATOM 2220 N N . GLY A 1 285 ? -17.210 -9.131 6.854 1.00 71.81 285 GLY A N 1
ATOM 2221 C CA . GLY A 1 285 ? -18.498 -8.491 6.617 1.00 71.81 285 GLY A CA 1
ATOM 2222 C C . GLY A 1 285 ? -19.140 -8.909 5.296 1.00 71.81 285 GLY A C 1
ATOM 2223 O O . GLY A 1 285 ? -18.442 -9.394 4.406 1.00 71.81 285 GLY A O 1
ATOM 2224 N N . PRO A 1 286 ? -20.467 -8.738 5.164 1.00 66.44 286 PRO A N 1
ATOM 2225 C CA . PRO A 1 286 ? -21.177 -9.001 3.926 1.00 66.44 286 PRO A CA 1
ATOM 2226 C C . PRO A 1 286 ? -20.660 -8.098 2.806 1.00 66.44 286 PRO A C 1
ATOM 2228 O O . PRO A 1 286 ? -20.292 -6.942 3.016 1.00 66.44 286 PRO A O 1
ATOM 2231 N N . GLN A 1 287 ? -20.607 -8.669 1.609 1.00 69.31 287 GLN A N 1
ATOM 2232 C CA . GLN A 1 287 ? -19.908 -8.113 0.449 1.00 69.31 287 GLN A CA 1
ATOM 2233 C C . GLN A 1 287 ? -20.770 -7.110 -0.344 1.00 69.31 287 GLN A C 1
ATOM 2235 O O . GLN A 1 287 ? -20.271 -6.273 -1.102 1.00 69.31 287 GLN A O 1
ATOM 2240 N N . ASP A 1 288 ? -22.085 -7.187 -0.159 1.00 65.06 288 ASP A N 1
ATOM 2241 C CA . ASP A 1 288 ? -23.129 -6.489 -0.909 1.00 65.06 288 ASP A CA 1
ATOM 2242 C C . ASP A 1 288 ? -23.691 -5.260 -0.182 1.00 65.06 288 ASP A C 1
ATOM 2244 O O . ASP A 1 288 ? -24.560 -4.562 -0.715 1.00 65.06 288 ASP A O 1
ATOM 2248 N N . VAL A 1 289 ? -23.176 -4.959 1.010 1.00 63.97 289 VAL A N 1
ATOM 2249 C CA . VAL A 1 289 ? -23.653 -3.855 1.839 1.00 63.97 289 VAL A CA 1
ATOM 2250 C C . VAL A 1 289 ? -22.554 -2.851 2.125 1.00 63.97 289 VAL A C 1
ATOM 2252 O O . VAL A 1 289 ? -21.369 -3.164 2.203 1.00 63.97 289 VAL A O 1
ATOM 2255 N N . ASP A 1 290 ? -22.992 -1.620 2.320 1.00 66.00 290 ASP A N 1
ATOM 2256 C CA . ASP A 1 290 ? -22.150 -0.579 2.866 1.00 66.00 290 ASP A CA 1
ATOM 2257 C C . ASP A 1 290 ? -21.988 -0.809 4.375 1.00 66.00 290 ASP A C 1
ATOM 2259 O O . ASP A 1 290 ? -22.959 -1.150 5.060 1.00 66.00 290 ASP A O 1
ATOM 2263 N N . LEU A 1 291 ? -20.776 -0.631 4.904 1.00 63.53 291 LEU A N 1
ATOM 2264 C CA . LEU A 1 291 ? -20.470 -0.942 6.304 1.00 63.53 291 LEU A CA 1
ATOM 2265 C C . LEU A 1 291 ? -19.948 0.271 7.071 1.00 63.53 291 LEU A C 1
ATOM 2267 O O . LEU A 1 291 ? -19.291 1.147 6.508 1.00 63.53 291 LEU A O 1
ATOM 2271 N N . LEU A 1 292 ? -20.220 0.284 8.376 1.00 65.75 292 LEU A N 1
ATOM 2272 C CA . LEU A 1 292 ? -19.669 1.207 9.360 1.00 65.75 292 LEU A CA 1
ATOM 2273 C C . LEU A 1 292 ? -18.765 0.438 10.325 1.00 65.75 292 LEU A C 1
ATOM 2275 O O . LEU A 1 292 ? -19.226 -0.497 10.984 1.00 65.75 292 LEU A O 1
ATOM 2279 N N . LEU A 1 293 ? -17.496 0.841 10.417 1.00 66.50 293 LEU A N 1
ATOM 2280 C CA . LEU A 1 293 ? -16.564 0.358 11.433 1.00 66.50 293 LEU A CA 1
ATOM 2281 C C . LEU A 1 293 ? -16.564 1.331 12.609 1.00 66.50 293 LEU A C 1
ATOM 2283 O O . LEU A 1 293 ? -16.254 2.515 12.452 1.00 66.50 293 LEU A O 1
ATOM 2287 N N . ARG A 1 294 ? -16.913 0.805 13.780 1.00 73.44 294 ARG A N 1
ATOM 2288 C CA . ARG A 1 294 ? -17.037 1.550 15.025 1.00 73.44 294 ARG A CA 1
ATOM 2289 C C . ARG A 1 294 ? -16.110 0.987 16.096 1.00 73.44 294 ARG A C 1
ATOM 2291 O O . ARG A 1 294 ? -16.033 -0.228 16.249 1.00 73.44 294 ARG A O 1
ATOM 2298 N N . ILE A 1 295 ? -15.448 1.857 16.848 1.00 71.88 295 ILE A N 1
ATOM 2299 C CA . ILE A 1 295 ? -14.669 1.493 18.036 1.00 71.88 295 ILE A CA 1
ATOM 2300 C C . ILE A 1 295 ? -15.415 2.014 19.266 1.00 71.88 295 ILE A C 1
ATOM 2302 O O . ILE A 1 295 ? -15.679 3.214 19.355 1.00 71.88 295 ILE A O 1
ATOM 2306 N N . ASP A 1 296 ? -15.754 1.112 20.186 1.00 73.62 296 ASP A N 1
ATOM 2307 C CA . ASP A 1 296 ? -16.446 1.414 21.440 1.00 73.62 296 ASP A CA 1
ATOM 2308 C C . ASP A 1 296 ? -15.567 1.055 22.637 1.00 73.62 296 ASP A C 1
ATOM 2310 O O . ASP A 1 296 ? -14.988 -0.022 22.661 1.00 73.62 296 ASP A O 1
ATOM 2314 N N . ASP A 1 297 ? -15.554 1.871 23.684 1.00 73.50 297 ASP A N 1
ATOM 2315 C CA . ASP A 1 297 ? -15.074 1.444 25.004 1.00 73.50 297 ASP A CA 1
ATOM 2316 C C . ASP A 1 297 ? -16.281 0.985 25.841 1.00 73.50 297 ASP A C 1
ATOM 2318 O O . ASP A 1 297 ? -17.110 1.792 26.276 1.00 73.50 297 ASP A O 1
ATOM 2322 N N . LYS A 1 298 ? -16.475 -0.336 25.951 1.00 63.94 298 LYS A N 1
ATOM 2323 C CA . LYS A 1 298 ? -17.773 -0.934 26.323 1.00 63.94 298 LYS A CA 1
ATOM 2324 C C . LYS A 1 298 ? -17.949 -1.121 27.824 1.00 63.94 298 LYS A C 1
ATOM 2326 O O . LYS A 1 298 ? -19.089 -1.020 28.302 1.00 63.94 298 LYS A O 1
ATOM 2331 N N . LYS A 1 299 ? -16.873 -1.439 28.555 1.00 59.25 299 LYS A N 1
ATOM 2332 C CA . LYS A 1 299 ? -16.942 -1.631 30.007 1.00 59.25 299 LYS A CA 1
ATOM 2333 C C . LYS A 1 299 ? -16.418 -0.402 30.731 1.00 59.25 299 LYS A C 1
ATOM 2335 O O . LYS A 1 299 ? -15.260 -0.028 30.568 1.00 59.25 299 LYS A O 1
ATOM 2340 N N . PRO A 1 300 ? -17.259 0.235 31.547 1.00 52.25 300 PRO A N 1
ATOM 2341 C CA . PRO A 1 300 ? -16.817 1.398 32.261 1.00 52.25 300 PRO A CA 1
ATOM 2342 C C . PRO A 1 300 ? -15.954 1.021 33.479 1.00 52.25 300 PRO A C 1
ATOM 2344 O O . PRO A 1 300 ? -16.476 0.504 34.463 1.00 52.25 300 PRO A O 1
ATOM 2347 N N . GLY A 1 301 ? -14.635 1.233 33.393 1.00 59.25 301 GLY A N 1
ATOM 2348 C CA . GLY A 1 301 ? -13.706 1.104 34.524 1.00 59.25 301 GLY A CA 1
ATOM 2349 C C . GLY A 1 301 ? -13.709 2.336 35.446 1.00 59.25 301 GLY A C 1
ATOM 2350 O O . GLY A 1 301 ? -14.399 3.324 35.160 1.00 59.25 301 GLY A O 1
ATOM 2351 N N . PRO A 1 302 ? -12.961 2.308 36.566 1.00 63.81 302 PRO A N 1
ATOM 2352 C CA . PRO A 1 302 ? -12.746 3.487 37.402 1.00 63.81 302 PRO A CA 1
ATOM 2353 C C . PRO A 1 302 ? -12.161 4.657 36.586 1.00 63.81 302 PRO A C 1
ATOM 2355 O O . PRO A 1 302 ? -11.376 4.457 35.664 1.00 63.81 302 PRO A O 1
ATOM 2358 N N . ALA A 1 303 ? -12.566 5.883 36.922 1.00 65.56 303 ALA A N 1
ATOM 2359 C CA . ALA A 1 303 ? -12.078 7.126 36.320 1.00 65.56 303 ALA A CA 1
ATOM 2360 C C . ALA A 1 303 ? -11.335 7.956 37.391 1.00 65.56 303 ALA A C 1
ATOM 2362 O O . ALA A 1 303 ? -11.723 7.869 38.563 1.00 65.56 303 ALA A O 1
ATOM 2363 N N . PRO A 1 304 ? -10.339 8.790 37.031 1.00 75.50 304 PRO A N 1
ATOM 2364 C CA . PRO A 1 304 ? -9.939 9.151 35.669 1.00 75.50 304 PRO A CA 1
ATOM 2365 C C . PRO A 1 304 ? -9.043 8.106 34.989 1.00 75.50 304 PRO A C 1
ATOM 2367 O O . PRO A 1 304 ? -8.149 7.548 35.616 1.00 75.50 304 PRO A O 1
ATOM 2370 N N . SER A 1 305 ? -9.283 7.875 33.703 1.00 82.62 305 SER A N 1
ATOM 2371 C CA . SER A 1 305 ? -8.484 6.992 32.845 1.00 82.62 305 SER A CA 1
ATOM 2372 C C . SER A 1 305 ? -8.557 7.468 31.399 1.00 82.62 305 SER A C 1
ATOM 2374 O O . SER A 1 305 ? -9.532 8.118 31.011 1.00 82.62 305 SER A O 1
ATOM 2376 N N . SER A 1 306 ? -7.535 7.169 30.604 1.00 84.81 306 SER A N 1
ATOM 2377 C CA . SER A 1 306 ? -7.477 7.603 29.209 1.00 84.81 306 SER A CA 1
ATOM 2378 C C . SER A 1 306 ? -6.972 6.487 28.314 1.00 84.81 306 SER A C 1
ATOM 2380 O O . SER A 1 306 ? -5.959 5.867 28.615 1.00 84.81 306 SER A O 1
ATOM 2382 N N . VAL A 1 307 ? -7.622 6.283 27.169 1.00 87.00 307 VAL A N 1
ATOM 2383 C CA . VAL A 1 307 ? -7.136 5.367 26.130 1.00 87.00 307 VAL A CA 1
ATOM 2384 C C . VAL A 1 307 ? -6.664 6.155 24.920 1.00 87.00 307 VAL A C 1
ATOM 2386 O O . VAL A 1 307 ? -7.298 7.119 24.487 1.00 87.00 307 VAL A O 1
ATOM 2389 N N . PHE A 1 308 ? -5.537 5.726 24.367 1.00 87.25 308 PHE A N 1
ATOM 2390 C CA . PHE A 1 308 ? -4.901 6.350 23.221 1.00 87.25 308 PHE A CA 1
ATOM 2391 C C . PHE A 1 308 ? -4.821 5.346 22.084 1.00 87.25 308 PHE A C 1
ATOM 2393 O O . PHE A 1 308 ? -4.388 4.216 22.302 1.00 87.25 308 PHE A O 1
ATOM 2400 N N . LEU A 1 309 ? -5.199 5.767 20.879 1.00 86.12 309 LEU A N 1
ATOM 2401 C CA . LEU A 1 309 ? -5.151 4.966 19.659 1.00 86.12 309 LEU A CA 1
ATOM 2402 C C . LEU A 1 309 ? -4.358 5.722 18.596 1.00 86.12 309 LEU A C 1
ATOM 2404 O O . LEU A 1 309 ? -4.605 6.906 18.374 1.00 86.12 309 LEU A O 1
ATOM 2408 N N . ARG A 1 310 ? -3.441 5.057 17.898 1.00 82.81 310 ARG A N 1
ATOM 2409 C CA . ARG A 1 310 ? -2.707 5.661 16.775 1.00 82.81 310 ARG A CA 1
ATOM 2410 C C . ARG A 1 310 ? -2.439 4.650 15.672 1.00 82.81 310 ARG A C 1
ATOM 2412 O O . ARG A 1 310 ? -2.699 3.459 15.834 1.00 82.81 310 ARG A O 1
ATOM 2419 N N . ASN A 1 311 ? -1.903 5.139 14.555 1.00 77.94 311 ASN A N 1
ATOM 2420 C CA . ASN A 1 311 ? -1.483 4.314 13.422 1.00 77.94 311 ASN A CA 1
ATOM 2421 C C . ASN A 1 311 ? -2.593 3.395 12.882 1.00 77.94 311 ASN A C 1
ATOM 2423 O O . ASN A 1 311 ? -2.320 2.289 12.422 1.00 77.94 311 ASN A O 1
ATOM 2427 N N . LEU A 1 312 ? -3.847 3.869 12.923 1.00 78.25 312 LEU A N 1
ATOM 2428 C CA . LEU A 1 312 ? -4.988 3.130 12.395 1.00 78.25 312 LEU A CA 1
ATOM 2429 C C . LEU A 1 312 ? -4.829 2.920 10.887 1.00 78.25 312 LEU A C 1
ATOM 2431 O O . LEU A 1 312 ? -4.718 3.878 10.122 1.00 78.25 312 LEU A O 1
ATOM 2435 N N . LEU A 1 313 ? -4.874 1.668 10.464 1.00 75.94 313 LEU A N 1
ATOM 2436 C CA . LEU A 1 313 ? -4.821 1.249 9.074 1.00 75.94 313 LEU A CA 1
ATOM 2437 C C . LEU A 1 313 ? -5.911 0.200 8.862 1.00 75.94 313 LEU A C 1
ATOM 2439 O O . LEU A 1 313 ? -5.975 -0.785 9.594 1.00 75.94 313 LEU A O 1
ATOM 2443 N N . LEU A 1 314 ? -6.766 0.431 7.870 1.00 77.06 314 LEU A N 1
ATOM 2444 C CA . LEU A 1 314 ? -7.801 -0.507 7.453 1.00 77.06 314 LEU A CA 1
ATOM 2445 C C . LEU A 1 314 ? -7.525 -0.931 6.018 1.00 77.06 314 LEU A C 1
ATOM 2447 O O . LEU A 1 314 ? -7.446 -0.088 5.120 1.00 77.06 314 LEU A O 1
ATOM 2451 N N . VAL A 1 315 ? -7.407 -2.233 5.811 1.00 76.00 315 VAL A N 1
ATOM 2452 C CA . VAL A 1 315 ? -7.028 -2.827 4.531 1.00 76.00 315 VAL A CA 1
ATOM 2453 C C . VAL A 1 315 ? -8.039 -3.895 4.148 1.00 76.00 315 VAL A C 1
ATOM 2455 O O . VAL A 1 315 ? -8.482 -4.664 4.998 1.00 76.00 315 VAL A O 1
ATOM 2458 N N . ASP A 1 316 ? -8.395 -3.937 2.870 1.00 76.19 316 ASP A N 1
ATOM 2459 C CA . ASP A 1 316 ? -9.047 -5.092 2.256 1.00 76.19 316 ASP A CA 1
ATOM 2460 C C . ASP A 1 316 ? -7.971 -6.132 1.923 1.00 76.19 316 ASP A C 1
ATOM 2462 O O . ASP A 1 316 ? -7.062 -5.831 1.140 1.00 76.19 316 ASP A O 1
ATOM 2466 N N . VAL A 1 317 ? -8.040 -7.307 2.545 1.00 72.81 317 VAL A N 1
ATOM 2467 C CA . VAL A 1 317 ? -7.082 -8.404 2.347 1.00 72.81 317 VAL A CA 1
ATOM 2468 C C . VAL A 1 317 ? -7.777 -9.608 1.716 1.00 72.81 317 VAL A C 1
ATOM 2470 O O . VAL A 1 317 ? -8.969 -9.835 1.933 1.00 72.81 317 VAL A O 1
ATOM 2473 N N . ASP A 1 318 ? -7.032 -10.383 0.923 1.00 68.06 318 ASP A N 1
ATOM 2474 C CA . ASP A 1 318 ? -7.572 -11.607 0.325 1.00 68.06 318 ASP A CA 1
ATOM 2475 C C . ASP A 1 318 ? -7.895 -12.619 1.423 1.00 68.06 318 ASP A C 1
ATOM 2477 O O . ASP A 1 318 ? -7.071 -12.883 2.298 1.00 68.06 318 ASP A O 1
ATOM 2481 N N . GLU A 1 319 ? -9.063 -13.251 1.349 1.00 64.25 319 GLU A N 1
ATOM 2482 C CA . GLU A 1 319 ? -9.430 -14.321 2.275 1.00 64.25 319 GLU A CA 1
ATOM 2483 C C . GLU A 1 319 ? -8.408 -15.470 2.262 1.00 64.25 319 GLU A C 1
ATOM 2485 O O . GLU A 1 319 ? -8.151 -16.088 3.296 1.00 64.25 319 GLU A O 1
ATOM 2490 N N . ARG A 1 320 ? -7.767 -15.719 1.112 1.00 60.41 320 ARG A N 1
ATOM 2491 C CA . ARG A 1 320 ? -6.744 -16.763 0.959 1.00 60.41 320 ARG A CA 1
ATOM 2492 C C . ARG A 1 320 ? -5.471 -16.482 1.759 1.00 60.41 320 ARG A C 1
ATOM 2494 O O . ARG A 1 320 ? -4.754 -17.426 2.076 1.00 60.41 320 ARG A O 1
ATOM 2501 N N . GLU A 1 321 ? -5.195 -15.221 2.096 1.00 57.28 321 GLU A N 1
ATOM 2502 C CA . GLU A 1 321 ? -4.014 -14.818 2.875 1.00 57.28 321 GLU A CA 1
ATOM 2503 C C . GLU A 1 321 ? -4.213 -14.990 4.388 1.00 57.28 321 GLU A C 1
ATOM 2505 O O . GLU A 1 321 ? -3.239 -15.047 5.135 1.00 57.28 321 GLU A O 1
ATOM 2510 N N . VAL A 1 322 ? -5.461 -15.084 4.859 1.00 58.31 322 VAL A N 1
ATOM 2511 C CA . VAL A 1 322 ? -5.786 -14.972 6.292 1.00 58.31 322 VAL A CA 1
ATOM 2512 C C . VAL A 1 322 ? -5.896 -16.333 7.001 1.00 58.31 322 VAL A C 1
ATOM 2514 O O . VAL A 1 322 ? -5.906 -16.401 8.230 1.00 58.31 322 VAL A O 1
ATOM 2517 N N . GLY A 1 323 ? -5.885 -17.444 6.259 1.00 53.62 323 GLY A N 1
ATOM 2518 C CA . GLY A 1 323 ? -6.045 -18.788 6.824 1.00 53.62 323 GLY A CA 1
ATOM 2519 C C . GLY A 1 323 ? -7.408 -18.994 7.517 1.00 53.62 323 GLY A C 1
ATOM 2520 O O . GLY A 1 323 ? -8.230 -18.077 7.596 1.00 53.62 323 GLY A O 1
ATOM 2521 N N . PRO A 1 324 ? -7.711 -20.209 8.007 1.00 48.94 324 PRO A N 1
ATOM 2522 C CA . PRO A 1 324 ? -8.948 -20.452 8.742 1.00 48.94 324 PRO A CA 1
ATOM 2523 C C . PRO A 1 324 ? -8.902 -19.734 10.099 1.00 48.94 324 PRO A C 1
ATOM 2525 O O . PRO A 1 324 ? -8.170 -20.135 11.003 1.00 48.94 324 PRO A O 1
ATOM 2528 N N . MET A 1 325 ? -9.689 -18.668 10.249 1.00 52.59 325 MET A N 1
ATOM 2529 C CA . MET A 1 325 ? -9.847 -17.976 11.529 1.00 52.59 325 MET A CA 1
ATOM 2530 C C . MET A 1 325 ? -10.916 -18.652 12.386 1.00 52.59 325 MET A C 1
ATOM 2532 O O . MET A 1 325 ? -11.954 -19.071 11.873 1.00 52.59 325 MET A O 1
ATOM 2536 N N . GLN A 1 326 ? -10.673 -18.745 13.694 1.00 38.34 326 GLN A N 1
ATOM 2537 C CA . GLN A 1 326 ? -11.668 -19.247 14.641 1.00 38.34 326 GLN A CA 1
ATOM 2538 C C . GLN A 1 326 ? -12.812 -18.232 14.774 1.00 38.34 326 GLN A C 1
ATOM 2540 O O . GLN A 1 326 ? -12.574 -17.053 15.034 1.00 38.34 326 GLN A O 1
ATOM 2545 N N . SER A 1 327 ? -14.028 -18.719 14.523 1.00 34.12 327 SER A N 1
ATOM 2546 C CA . SER A 1 327 ? -15.311 -18.009 14.598 1.00 34.12 327 SER A CA 1
ATOM 2547 C C . SER A 1 327 ? -15.685 -17.586 16.010 1.00 34.12 327 SER A C 1
ATOM 2549 O O . SER A 1 327 ? -15.527 -18.450 16.904 1.00 34.12 327 SER A O 1
#

Foldseek 3Di:
DAFEEEEAEDPVCVQLSVLVCVLCVVRHNYDYCPRPLDPDPDDDVVSLLVSLLQGLAYEYEFDQDDFDPDPPDTDRATDPVRLVSQVSNCVRNNLLRYAYEYADPDPHLVRHDPVCNVHDHQHFHPPDPGSNNRCNVSCPVVSVSCVVCPGDAFSWAFLDWLQDQDPPDQPFPWQWWFDDDPDTDRDPDFDWDWDQDRSSKTKTWGADQRGKGKGKQAPPDPLAFSDDAAPAFWKKKKKWKAKDDAKFWKKWWKDFSPPPRDTQDIDIDIHGHNDTDMDIDIDDGDRGTGIIIMIMRPHGDDDRMMMMMGRIIMTGGHPVVPPDDDD